Protein AF-A0A0D2KAA4-F1 (afdb_monomer_lite)

Organism: NCBI:txid145388

Foldseek 3Di:
DDPVLLVLLLVLLPWDWDDDDVVQCWTWTDDPHKIWIASPVFRKIKIFDQDPPPGTDIDIATPHDSLNSSVCSLPVPDDLVHDDDDDDDDDDDDDDDDCDVAKDKDWDDPDPVLVCVVNVPDDSQWQEWEAAQWIKIAGVQQDIDIDDAAVVVCVVNPPDDSPDFHWRYKYGEHDNWIKTAGPVLDIDTDAPDCVVVVVCVVPPPFHWPAKEAAEPRWIWTATSNGDIDIDDAQPVVVVVPPPDDSPDFGWPYKYAAHVRWIKTAGSSLDIDTPPADPVVVVVVVVCVVVVWRFDDWHYYPPRIIMTIID

pLDDT: mean 84.83, std 17.05, range [23.67, 98.56]

Structure (mmCIF, N/CA/C/O backbone):
data_AF-A0A0D2KAA4-F1
#
_entry.id   AF-A0A0D2KAA4-F1
#
loop_
_atom_site.group_PDB
_atom_site.id
_atom_site.type_symbol
_atom_site.label_atom_id
_atom_site.label_alt_id
_atom_site.label_comp_id
_atom_site.label_asym_id
_atom_site.label_entity_id
_atom_site.label_seq_id
_atom_site.pdbx_PDB_ins_code
_atom_site.Cartn_x
_atom_site.Cartn_y
_atom_site.Cartn_z
_atom_site.occupancy
_atom_site.B_iso_or_equiv
_atom_site.auth_seq_id
_atom_site.auth_comp_id
_atom_site.auth_asym_id
_atom_site.auth_atom_id
_atom_site.pdbx_PDB_model_num
ATOM 1 N N . MET A 1 1 ? -4.641 -4.562 17.960 1.00 79.00 1 MET A N 1
ATOM 2 C CA . MET A 1 1 ? -4.542 -3.182 17.440 1.00 79.00 1 MET A CA 1
ATOM 3 C C . MET A 1 1 ? -3.743 -2.378 18.448 1.00 79.00 1 MET A C 1
ATOM 5 O O . MET A 1 1 ? -3.913 -2.605 19.643 1.00 79.00 1 MET A O 1
ATOM 9 N N . ASP A 1 2 ? -2.867 -1.488 18.007 1.00 83.94 2 ASP A N 1
ATOM 10 C CA . ASP A 1 2 ? -2.170 -0.558 18.897 1.00 83.94 2 ASP A CA 1
ATOM 11 C C . ASP A 1 2 ? -2.984 0.735 19.090 1.00 83.94 2 ASP A C 1
ATOM 13 O O . ASP A 1 2 ? -3.961 0.997 18.382 1.00 83.94 2 ASP A O 1
ATOM 17 N N . GLU A 1 3 ? -2.620 1.530 20.097 1.00 87.44 3 GLU A N 1
ATOM 18 C CA . GLU A 1 3 ? -3.372 2.738 20.433 1.00 87.44 3 GLU A CA 1
ATOM 19 C C . GLU A 1 3 ? -3.282 3.825 19.360 1.00 87.44 3 GLU A C 1
ATOM 21 O O . GLU A 1 3 ? -4.252 4.552 19.137 1.00 87.44 3 GLU A O 1
ATOM 26 N N . TYR A 1 4 ? -2.125 3.942 18.709 1.00 81.75 4 TYR A N 1
ATOM 27 C CA . TYR A 1 4 ? -1.871 4.962 17.702 1.00 81.75 4 TYR A CA 1
ATOM 28 C C . TYR A 1 4 ? -2.772 4.733 16.487 1.00 81.75 4 TYR A C 1
ATOM 30 O O . TYR A 1 4 ? -3.550 5.618 16.125 1.00 81.75 4 TYR A O 1
ATOM 38 N N . SER A 1 5 ? -2.800 3.506 15.965 1.00 77.81 5 SER A N 1
ATOM 39 C CA . SER A 1 5 ? -3.657 3.119 14.842 1.00 77.81 5 SER A CA 1
ATOM 40 C C . SER A 1 5 ? -5.151 3.334 15.119 1.00 77.81 5 SER A C 1
ATOM 42 O O . SER A 1 5 ? -5.908 3.721 14.227 1.00 77.81 5 SER A O 1
ATOM 44 N N . VAL A 1 6 ? -5.605 3.117 16.359 1.00 90.31 6 VAL A N 1
ATOM 45 C CA . VAL A 1 6 ? -7.011 3.339 16.739 1.00 90.31 6 VAL A CA 1
ATOM 46 C C . VAL A 1 6 ? -7.351 4.830 16.810 1.00 90.31 6 VAL A C 1
ATOM 48 O O . VAL A 1 6 ? -8.413 5.219 16.321 1.00 90.31 6 VAL A O 1
ATOM 51 N N . ARG A 1 7 ? -6.478 5.667 17.389 1.00 91.19 7 ARG A N 1
ATOM 52 C CA . ARG A 1 7 ? -6.675 7.130 17.418 1.00 91.19 7 ARG A CA 1
ATOM 53 C C . ARG A 1 7 ? -6.710 7.707 16.009 1.00 91.19 7 ARG A C 1
ATOM 55 O O . ARG A 1 7 ? -7.607 8.488 15.701 1.00 91.19 7 ARG A O 1
ATOM 62 N N . ARG A 1 8 ? -5.789 7.249 15.159 1.00 82.00 8 ARG A N 1
ATOM 63 C CA . ARG A 1 8 ? -5.697 7.609 13.741 1.00 82.00 8 ARG A CA 1
ATOM 64 C C . ARG A 1 8 ? -7.013 7.330 13.009 1.00 82.00 8 ARG A C 1
ATOM 66 O O . ARG A 1 8 ? -7.612 8.228 12.425 1.00 82.00 8 ARG A O 1
ATOM 73 N N . LEU A 1 9 ? -7.550 6.116 13.153 1.00 84.44 9 LEU A N 1
ATOM 74 C CA . LEU A 1 9 ? -8.840 5.740 12.562 1.00 84.44 9 LEU A CA 1
ATOM 75 C C . LEU A 1 9 ? -10.042 6.505 13.125 1.00 84.44 9 LEU A C 1
ATOM 77 O O . LEU A 1 9 ? -10.984 6.800 12.390 1.00 84.44 9 LEU A O 1
ATOM 81 N N . ALA A 1 10 ? -10.053 6.796 14.424 1.00 90.75 10 ALA A N 1
ATOM 82 C CA . ALA A 1 10 ? -11.133 7.563 15.034 1.00 90.75 10 ALA A CA 1
ATOM 83 C C . ALA A 1 10 ? -11.164 8.998 14.476 1.00 90.75 10 ALA A C 1
ATOM 85 O O . ALA A 1 10 ? -12.225 9.482 14.067 1.00 90.75 10 ALA A O 1
ATOM 86 N N . ALA A 1 11 ? -9.995 9.644 14.406 1.00 85.69 11 ALA A N 1
ATOM 87 C CA . ALA A 1 11 ? -9.833 10.989 13.868 1.00 85.69 11 ALA A CA 1
ATOM 88 C C . ALA A 1 11 ? -10.296 11.077 12.405 1.00 85.69 11 ALA A C 1
ATOM 90 O O . ALA A 1 11 ? -11.062 11.987 12.080 1.00 85.69 11 ALA A O 1
ATOM 91 N N . ARG A 1 12 ? -9.957 10.075 11.575 1.00 80.38 12 ARG A N 1
ATOM 92 C CA . ARG A 1 12 ? -10.391 9.966 10.168 1.00 80.38 12 ARG A CA 1
ATOM 93 C C . ARG A 1 12 ? -11.885 10.151 9.967 1.00 80.38 12 ARG A C 1
ATOM 95 O O . ARG A 1 12 ? -12.335 10.791 9.024 1.00 80.38 12 ARG A O 1
ATOM 102 N N . TRP A 1 13 ? -12.682 9.594 10.868 1.00 86.50 13 TRP A N 1
ATOM 103 C CA . TRP A 1 13 ? -14.136 9.646 10.770 1.00 86.50 13 TRP A CA 1
ATOM 104 C C . TRP A 1 13 ? -14.751 10.744 11.646 1.00 86.50 13 TRP A C 1
ATOM 106 O O . TRP A 1 13 ? -15.957 10.723 11.898 1.00 86.50 13 TRP A O 1
ATOM 116 N N . GLY A 1 14 ? -13.958 11.709 12.116 1.00 88.56 14 GLY A N 1
ATOM 117 C CA . GLY A 1 14 ? -14.435 12.843 12.906 1.00 88.56 14 GLY A CA 1
ATOM 118 C C . GLY A 1 14 ? -14.896 12.464 14.315 1.00 88.56 14 GLY A C 1
ATOM 119 O O . GLY A 1 14 ? -15.821 13.082 14.846 1.00 88.56 14 GLY A O 1
ATOM 120 N N . TRP A 1 15 ? -14.306 11.426 14.912 1.00 94.75 15 TRP A N 1
ATOM 121 C CA . TRP A 1 15 ? -14.562 11.060 16.302 1.00 94.75 15 TRP A CA 1
ATOM 122 C C . TRP A 1 15 ? -13.590 11.756 17.249 1.00 94.75 15 TRP A C 1
ATOM 124 O O . TRP A 1 15 ? -12.385 11.783 17.019 1.00 94.75 15 TRP A O 1
ATOM 134 N N . THR A 1 16 ? -14.106 12.269 18.363 1.00 95.81 16 THR A N 1
ATOM 135 C CA . THR A 1 16 ? -13.295 12.902 19.409 1.00 95.81 16 THR A CA 1
ATOM 136 C C . THR A 1 16 ? -13.043 11.921 20.545 1.00 95.81 16 THR A C 1
ATOM 138 O O . THR A 1 16 ? -13.995 11.361 21.094 1.00 95.81 16 THR A O 1
ATOM 141 N N . GLU A 1 17 ? -11.779 11.720 20.923 1.00 97.25 17 GLU A N 1
ATOM 142 C CA . GLU A 1 17 ? -11.421 10.928 22.103 1.00 97.25 17 GLU A CA 1
ATOM 143 C C . GLU A 1 17 ? -11.922 11.620 23.380 1.00 97.25 17 GLU A C 1
ATOM 145 O O . GLU A 1 17 ? -11.708 12.809 23.597 1.00 97.25 17 GLU A O 1
ATOM 150 N N . VAL A 1 18 ? -12.612 10.868 24.233 1.00 96.81 18 VAL A N 1
ATOM 151 C CA . VAL A 1 18 ? -13.171 11.339 25.514 1.00 96.81 18 VAL A CA 1
ATOM 152 C C . VAL A 1 18 ? -12.802 10.437 26.685 1.00 96.81 18 VAL A C 1
ATOM 154 O O . VAL A 1 18 ? -13.191 10.700 27.822 1.00 96.81 18 VAL A O 1
ATOM 157 N N . GLN A 1 19 ? -12.120 9.325 26.421 1.00 95.94 19 GLN A N 1
ATOM 158 C CA . GLN A 1 19 ? -11.659 8.401 27.444 1.00 95.94 19 GLN A CA 1
ATOM 159 C C . GLN A 1 19 ? -10.424 7.662 26.945 1.00 95.94 19 GLN A C 1
ATOM 161 O O . GLN A 1 19 ? -10.448 7.095 25.858 1.00 95.94 19 GLN A O 1
ATOM 166 N N . HIS A 1 20 ? -9.421 7.555 27.807 1.00 96.94 20 HIS A N 1
ATOM 167 C CA . HIS A 1 20 ? -8.336 6.602 27.664 1.00 96.94 20 HIS A CA 1
ATOM 168 C C . HIS A 1 20 ? -8.011 6.028 29.039 1.00 96.94 20 HIS A C 1
ATOM 170 O O . HIS A 1 20 ? -7.762 6.767 29.990 1.00 96.94 20 HIS A O 1
ATOM 176 N N . ASN A 1 21 ? -8.077 4.707 29.165 1.00 93.94 21 ASN A N 1
ATOM 177 C CA . ASN A 1 21 ? -7.690 4.008 30.379 1.00 93.94 21 ASN A CA 1
ATOM 178 C C . ASN A 1 21 ? -6.735 2.872 30.002 1.00 93.94 21 ASN A C 1
ATOM 180 O O . ASN A 1 21 ? -7.148 1.870 29.416 1.00 93.94 21 ASN A O 1
ATOM 184 N N . VAL A 1 22 ? -5.465 3.061 30.362 1.00 91.00 22 VAL A N 1
ATOM 185 C CA . VAL A 1 22 ? -4.350 2.161 30.040 1.00 91.00 22 VAL A CA 1
ATOM 186 C C . VAL A 1 22 ? -4.497 0.808 30.742 1.00 91.00 22 VAL A C 1
ATOM 188 O O . VAL A 1 22 ? -4.216 -0.233 30.156 1.00 91.00 22 VAL A O 1
ATOM 191 N N . GLU A 1 23 ? -4.990 0.798 31.983 1.00 89.12 23 GLU A N 1
ATOM 192 C CA . GLU A 1 23 ? -5.131 -0.418 32.795 1.00 89.12 23 GLU A CA 1
ATOM 193 C C . GLU A 1 23 ? -6.166 -1.383 32.198 1.00 89.12 23 GLU A C 1
ATOM 195 O O . GLU A 1 23 ? -5.903 -2.569 32.008 1.00 89.12 23 GLU A O 1
ATOM 200 N N . SER A 1 24 ? -7.327 -0.851 31.818 1.00 87.62 24 SER A N 1
ATOM 201 C CA . SER A 1 24 ? -8.397 -1.600 31.143 1.00 87.62 24 SER A CA 1
ATOM 202 C C . SER A 1 24 ? -8.235 -1.665 29.622 1.00 87.62 24 SER A C 1
ATOM 204 O O . SER A 1 24 ? -9.045 -2.305 28.946 1.00 87.62 24 SER A O 1
ATOM 206 N N . ARG A 1 25 ? -7.179 -1.034 29.089 1.00 93.75 25 ARG A N 1
ATOM 207 C CA . ARG A 1 25 ? -6.805 -1.014 27.670 1.00 93.75 25 ARG A CA 1
ATOM 208 C C . ARG A 1 25 ? -7.973 -0.617 26.771 1.00 93.75 25 ARG A C 1
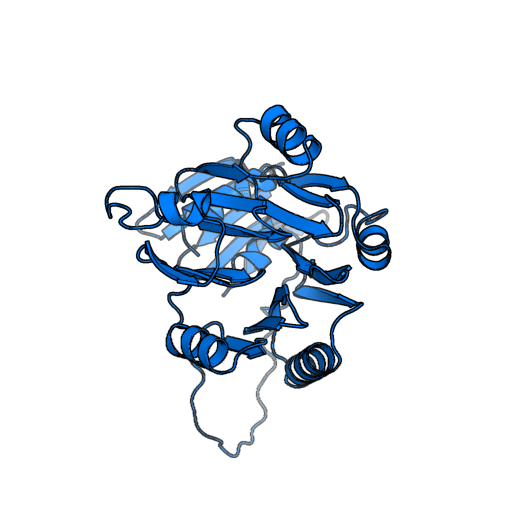ATOM 210 O O . ARG A 1 25 ? -8.268 -1.291 25.780 1.00 93.75 25 ARG A O 1
ATOM 217 N N . VAL A 1 26 ? -8.665 0.456 27.160 1.00 95.75 26 VAL A N 1
ATOM 218 C CA . VAL A 1 26 ? -9.851 0.970 26.470 1.00 95.75 26 VAL A CA 1
ATOM 219 C C . VAL A 1 26 ? -9.685 2.440 26.103 1.00 95.75 26 VAL A C 1
ATOM 221 O O . VAL A 1 26 ? -9.258 3.262 26.916 1.00 95.75 26 VAL A O 1
ATOM 224 N N . MET A 1 27 ? -10.086 2.771 24.880 1.00 97.88 27 MET A N 1
ATOM 225 C CA . MET A 1 27 ? -10.268 4.144 24.417 1.00 97.88 27 MET A CA 1
ATOM 226 C C . MET A 1 27 ? -11.728 4.386 24.060 1.00 97.88 27 MET A C 1
ATOM 228 O O . MET A 1 27 ? -12.380 3.515 23.492 1.00 97.88 27 MET A O 1
ATOM 232 N N . GLY A 1 28 ? -12.261 5.546 24.419 1.00 96.50 28 GLY A N 1
ATOM 233 C CA . GLY A 1 28 ? -13.643 5.930 24.167 1.00 96.50 28 GLY A CA 1
ATOM 234 C C . GLY A 1 28 ? -13.710 7.190 23.324 1.00 96.50 28 GLY A C 1
ATOM 235 O O . GLY A 1 28 ? -13.033 8.170 23.622 1.00 96.50 28 GLY A O 1
ATOM 236 N N . PHE A 1 29 ? -14.575 7.178 22.320 1.00 97.56 29 PHE A N 1
ATOM 237 C CA . PHE A 1 29 ? -14.720 8.239 21.336 1.00 97.56 29 PHE A CA 1
ATOM 238 C C . PHE A 1 29 ? -16.185 8.643 21.169 1.00 97.56 29 PHE A C 1
ATOM 240 O O . PHE A 1 29 ? -17.076 7.808 21.344 1.00 97.56 29 PHE A O 1
ATOM 247 N N . VAL A 1 30 ? -16.451 9.902 20.813 1.00 95.75 30 VAL A N 1
ATOM 248 C CA . VAL A 1 30 ? -17.808 10.415 20.543 1.00 95.75 30 VAL A CA 1
ATOM 249 C C . VAL A 1 30 ? -17.898 11.175 19.225 1.00 95.75 30 VAL A C 1
ATOM 251 O O . VAL A 1 30 ? -16.960 11.863 18.832 1.00 95.75 30 VAL A O 1
ATOM 254 N N . ARG A 1 31 ? -19.058 11.071 18.569 1.00 93.62 31 ARG A N 1
ATOM 255 C CA . ARG A 1 31 ? -19.415 11.821 17.356 1.00 93.62 31 ARG A CA 1
ATOM 256 C C . ARG A 1 31 ? -20.932 11.931 17.266 1.00 93.62 31 ARG A C 1
ATOM 258 O O . ARG A 1 31 ? -21.623 10.922 17.347 1.00 93.62 31 ARG A O 1
ATOM 265 N N . GLY A 1 32 ? -21.474 13.143 17.140 1.00 84.00 32 GLY A N 1
ATOM 266 C CA . GLY A 1 32 ? -22.913 13.342 16.894 1.00 84.00 32 GLY A CA 1
ATOM 267 C C . GLY A 1 32 ? -23.865 12.690 17.916 1.00 84.00 32 GLY A C 1
ATOM 268 O O . GLY A 1 32 ? -24.973 12.304 17.557 1.00 84.00 32 GLY A O 1
ATOM 269 N N . GLY A 1 33 ? -23.444 12.532 19.179 1.00 84.44 33 GLY A N 1
ATOM 270 C CA . GLY A 1 33 ? -24.232 11.874 20.235 1.00 84.44 33 GLY A CA 1
ATOM 271 C C . GLY A 1 33 ? -24.106 10.344 20.290 1.00 84.44 33 GLY A C 1
ATOM 272 O O . GLY A 1 33 ? -24.723 9.713 21.150 1.00 84.44 33 GLY A O 1
ATOM 273 N N . GLU A 1 34 ? -23.300 9.752 19.413 1.00 92.56 34 GLU A N 1
ATOM 274 C CA . GLU A 1 34 ? -22.921 8.340 19.423 1.00 92.56 34 GLU A CA 1
ATOM 275 C C . GLU A 1 34 ? -21.593 8.161 20.179 1.00 92.56 34 GLU A C 1
ATOM 277 O O . GLU A 1 34 ? -20.789 9.095 20.270 1.00 92.56 34 GLU A O 1
ATOM 282 N N . ARG A 1 35 ? -21.356 6.969 20.744 1.00 94.56 35 ARG A N 1
ATOM 283 C CA . ARG A 1 35 ? -20.102 6.621 21.436 1.00 94.56 35 ARG A CA 1
ATOM 284 C C . ARG A 1 35 ? -19.530 5.311 20.908 1.00 94.56 35 ARG A C 1
ATOM 286 O O . ARG A 1 35 ? -20.280 4.352 20.755 1.00 94.56 35 ARG A O 1
ATOM 293 N N . VAL A 1 36 ? -18.216 5.240 20.726 1.00 96.38 36 VAL A N 1
ATOM 294 C CA . VAL A 1 36 ? -17.474 4.012 20.404 1.00 96.38 36 VAL A CA 1
ATOM 295 C C . VAL A 1 36 ? -16.424 3.787 21.490 1.00 96.38 36 VAL A C 1
ATOM 297 O O . VAL A 1 36 ? -15.624 4.672 21.757 1.00 96.38 36 VAL A O 1
ATOM 300 N N . ASN A 1 37 ? -16.413 2.618 22.123 1.00 96.31 37 ASN A N 1
ATOM 301 C CA . ASN A 1 37 ? -15.365 2.175 23.039 1.00 96.31 37 ASN A CA 1
ATOM 302 C C . ASN A 1 37 ? -14.559 1.063 22.363 1.00 96.31 37 ASN A C 1
ATOM 304 O O . ASN A 1 37 ? -15.143 0.057 21.967 1.00 96.31 37 ASN A O 1
ATOM 308 N N . VAL A 1 38 ? -13.244 1.216 22.268 1.00 95.81 38 VAL A N 1
ATOM 309 C CA . VAL A 1 38 ? -12.321 0.273 21.633 1.00 95.81 38 VAL A CA 1
ATOM 310 C C . VAL A 1 38 ? -11.398 -0.320 22.688 1.00 95.81 38 VAL A C 1
ATOM 312 O O . VAL A 1 38 ? -10.579 0.385 23.273 1.00 95.81 38 VAL A O 1
ATOM 315 N N . TYR A 1 39 ? -11.510 -1.626 22.907 1.00 93.94 39 TYR A N 1
ATOM 316 C CA . TYR A 1 39 ? -10.597 -2.414 23.728 1.00 93.94 39 TYR A CA 1
ATOM 317 C C . TYR A 1 39 ? -9.468 -2.931 22.832 1.00 93.94 39 TYR A C 1
ATOM 319 O O . TYR A 1 39 ? -9.547 -4.027 22.270 1.00 93.94 39 TYR A O 1
ATOM 327 N N . TYR A 1 40 ? -8.437 -2.111 22.638 1.00 86.19 40 TYR A N 1
ATOM 328 C CA . TYR A 1 40 ? -7.487 -2.233 21.522 1.00 86.19 40 TYR A CA 1
ATOM 329 C C . TYR A 1 40 ? -6.632 -3.512 21.550 1.00 86.19 40 TYR A C 1
ATOM 331 O O . TYR A 1 40 ? -6.243 -4.022 20.497 1.00 86.19 40 TYR A O 1
ATOM 339 N N . THR A 1 41 ? -6.444 -4.113 22.727 1.00 79.38 41 THR A N 1
ATOM 340 C CA . THR A 1 41 ? -5.723 -5.393 22.860 1.00 79.38 41 THR A CA 1
ATOM 341 C C . THR A 1 41 ? -6.568 -6.637 22.602 1.00 79.38 41 THR A C 1
ATOM 343 O O . THR A 1 41 ? -6.018 -7.647 22.186 1.00 79.38 41 THR A O 1
ATOM 346 N N . THR A 1 42 ? -7.888 -6.584 22.807 1.00 80.88 42 THR A N 1
ATOM 347 C CA . THR A 1 42 ? -8.786 -7.735 22.565 1.00 80.88 42 THR A CA 1
ATOM 348 C C . THR A 1 42 ? -9.592 -7.596 21.276 1.00 80.88 42 THR A C 1
ATOM 350 O O . THR A 1 42 ? -10.347 -8.494 20.910 1.00 80.88 42 THR A O 1
ATOM 353 N N . GLY A 1 43 ? -9.506 -6.438 20.618 1.00 77.12 43 GLY A N 1
ATOM 354 C CA . GLY A 1 43 ? -10.344 -6.105 19.472 1.00 77.12 43 GLY A CA 1
ATOM 355 C C . GLY A 1 43 ? -11.833 -6.024 19.806 1.00 77.12 43 GLY A C 1
ATOM 356 O O . GLY A 1 43 ? -12.671 -6.107 18.915 1.00 77.12 43 GLY A O 1
ATOM 357 N N . THR A 1 44 ? -12.210 -5.884 21.078 1.00 88.12 44 THR A N 1
ATOM 358 C CA . THR A 1 44 ? -13.619 -5.672 21.425 1.00 88.12 44 THR A CA 1
ATOM 359 C C . THR A 1 44 ? -13.994 -4.218 21.156 1.00 88.12 44 THR A C 1
ATOM 361 O O . THR A 1 44 ? -13.271 -3.307 21.545 1.00 88.12 44 THR A O 1
ATOM 364 N N . VAL A 1 45 ? -15.134 -3.983 20.509 1.00 92.25 45 VAL A N 1
ATOM 365 C CA . VAL A 1 45 ? -15.647 -2.645 20.202 1.00 92.25 45 VAL A CA 1
ATOM 366 C C . VAL A 1 45 ? -17.097 -2.537 20.652 1.00 92.25 45 VAL A C 1
ATOM 368 O O . VAL A 1 45 ? -17.960 -3.291 20.201 1.00 92.25 45 VAL A O 1
ATOM 371 N N . GLY A 1 46 ? -17.373 -1.603 21.556 1.00 91.38 46 GLY A N 1
ATOM 372 C CA . GLY A 1 46 ? -18.716 -1.283 22.028 1.00 91.38 46 GLY A CA 1
ATOM 373 C C . GLY A 1 46 ? -19.218 0.012 21.404 1.00 91.38 46 GLY A C 1
ATOM 374 O O . GLY A 1 46 ? -18.605 1.051 21.603 1.00 91.38 46 GLY A O 1
ATOM 375 N N . THR A 1 47 ? -20.345 -0.012 20.700 1.00 91.75 47 THR A N 1
ATOM 376 C CA . THR A 1 47 ? -20.985 1.195 20.158 1.00 91.75 47 THR A CA 1
ATOM 377 C C . THR A 1 47 ? -22.272 1.502 20.904 1.00 91.75 47 THR A C 1
ATOM 379 O O . THR A 1 47 ? -23.136 0.632 21.002 1.00 91.75 47 THR A O 1
ATOM 382 N N . CYS A 1 48 ? -22.433 2.732 21.377 1.00 87.50 48 CYS A N 1
ATOM 383 C CA . CYS A 1 48 ? -23.685 3.254 21.909 1.00 87.50 48 CYS A CA 1
ATOM 384 C C . CYS A 1 48 ? -24.293 4.207 20.878 1.00 87.50 48 CYS A C 1
ATOM 386 O O . CYS A 1 48 ? -23.746 5.280 20.623 1.00 87.50 48 CYS A O 1
ATOM 388 N N . VAL A 1 49 ? -25.426 3.817 20.304 1.00 84.19 49 VAL A N 1
ATOM 389 C CA . VAL A 1 49 ? -26.125 4.552 19.243 1.00 84.19 49 VAL A CA 1
ATOM 390 C C . VAL A 1 49 ? -27.580 4.793 19.627 1.00 84.19 49 VAL A C 1
ATOM 392 O O . VAL A 1 49 ? -28.225 3.938 20.238 1.00 84.19 49 VAL A O 1
ATOM 395 N N . ASN A 1 50 ? -28.113 5.959 19.257 1.00 74.75 50 ASN A N 1
ATOM 396 C CA . ASN A 1 50 ? -29.537 6.267 19.394 1.00 74.75 50 ASN A CA 1
ATOM 397 C C . ASN A 1 50 ? -30.321 5.645 18.228 1.00 74.75 50 ASN A C 1
ATOM 399 O O . ASN A 1 50 ? -30.309 6.149 17.100 1.00 74.75 50 ASN A O 1
ATOM 403 N N . HIS A 1 51 ? -31.015 4.541 18.496 1.00 56.66 51 HIS A N 1
ATOM 404 C CA . HIS A 1 51 ? -31.863 3.861 17.527 1.00 56.66 51 HIS A CA 1
ATOM 405 C C . HIS A 1 51 ? -33.236 4.560 17.406 1.00 56.66 51 HIS A C 1
ATOM 407 O O . HIS A 1 51 ? -33.895 4.759 18.431 1.00 56.66 51 HIS A O 1
ATOM 413 N N . PRO A 1 52 ? -33.743 4.852 16.187 1.00 55.59 52 PRO A N 1
ATOM 414 C CA . PRO A 1 52 ? -34.983 5.615 15.981 1.00 55.59 52 PRO A CA 1
ATOM 415 C C . PRO A 1 52 ? -36.232 5.028 16.650 1.00 55.59 52 PRO A C 1
ATOM 417 O O . PRO A 1 52 ? -37.162 5.763 16.957 1.00 55.59 52 PRO A O 1
ATOM 420 N N . ARG A 1 53 ? -36.268 3.704 16.867 1.00 52.66 53 ARG A N 1
ATOM 421 C CA . ARG A 1 53 ? -37.403 3.013 17.513 1.00 52.66 53 ARG A CA 1
ATOM 422 C C . ARG A 1 53 ? -37.122 2.519 18.931 1.00 52.66 53 ARG A C 1
ATOM 424 O O . ARG A 1 53 ? -38.063 2.278 19.669 1.00 52.66 53 ARG A O 1
ATOM 431 N N . ALA A 1 54 ? -35.854 2.304 19.284 1.00 52.09 54 ALA A N 1
ATOM 432 C CA . ALA A 1 54 ? -35.472 1.584 20.508 1.00 52.09 54 ALA A CA 1
ATOM 433 C C . ALA A 1 54 ? -34.737 2.470 21.528 1.00 52.09 54 ALA A C 1
ATOM 435 O O . ALA A 1 54 ? -34.394 2.004 22.609 1.00 52.09 54 ALA A O 1
ATOM 436 N N . GLY A 1 55 ? -34.501 3.747 21.205 1.00 67.38 55 GLY A N 1
ATOM 437 C CA . GLY A 1 55 ? -33.742 4.652 22.063 1.00 67.38 55 GLY A CA 1
ATOM 438 C C . GLY A 1 55 ? -32.252 4.304 22.088 1.00 67.38 55 GLY A C 1
ATOM 439 O O . GLY A 1 55 ? -31.709 3.797 21.106 1.00 67.38 55 GLY A O 1
ATOM 440 N N . LYS A 1 56 ? -31.567 4.600 23.196 1.00 71.88 56 LYS A N 1
ATOM 441 C CA . LYS A 1 56 ? -30.135 4.310 23.362 1.00 71.88 56 LYS A CA 1
ATOM 442 C C . LYS A 1 56 ? -29.906 2.801 23.390 1.00 71.88 56 LYS A C 1
ATOM 444 O O . LYS A 1 56 ? -30.283 2.133 24.346 1.00 71.88 56 LYS A O 1
ATOM 449 N N . THR A 1 57 ? -29.246 2.281 22.366 1.00 74.25 57 THR A N 1
ATOM 450 C CA . THR A 1 57 ? -28.865 0.869 22.269 1.00 74.25 57 THR A CA 1
ATOM 451 C C . THR A 1 57 ? -27.352 0.735 22.293 1.00 74.25 57 THR A C 1
ATOM 453 O O . THR A 1 57 ? -26.648 1.563 21.711 1.00 74.25 57 THR A O 1
ATOM 456 N N . GLN A 1 58 ? -26.858 -0.309 22.954 1.00 82.06 58 GLN A N 1
ATOM 457 C CA . GLN A 1 58 ? -25.441 -0.646 22.988 1.00 82.06 58 GLN A CA 1
ATOM 458 C C . GLN A 1 58 ? -25.208 -1.971 22.266 1.00 82.06 58 GLN A C 1
ATOM 460 O O . GLN A 1 58 ? -25.914 -2.946 22.513 1.00 82.06 58 GLN A O 1
ATOM 465 N N . LEU A 1 59 ? -24.212 -2.003 21.385 1.00 81.94 59 LEU A N 1
ATOM 466 C CA . LEU A 1 59 ? -23.807 -3.193 20.647 1.00 81.94 59 LEU A CA 1
ATOM 467 C C . LEU A 1 59 ? -22.323 -3.450 20.881 1.00 81.94 59 LEU A C 1
ATOM 469 O O . LEU A 1 59 ? -21.495 -2.577 20.635 1.00 81.94 59 LEU A O 1
ATOM 473 N N . PHE A 1 60 ? -21.992 -4.654 21.338 1.00 83.44 60 PHE A N 1
ATOM 474 C CA . PHE A 1 60 ? -20.615 -5.111 21.484 1.00 83.44 60 PHE A CA 1
ATOM 475 C C . PHE A 1 60 ? -20.262 -6.073 20.357 1.00 83.44 60 PHE A C 1
ATOM 477 O O . PHE A 1 60 ? -20.985 -7.034 20.102 1.00 83.44 60 PHE A O 1
ATOM 484 N N . ARG A 1 61 ? -19.124 -5.822 19.718 1.00 83.38 61 ARG A N 1
ATOM 485 C CA . ARG A 1 61 ? -18.511 -6.666 18.691 1.00 83.38 61 ARG A CA 1
ATOM 486 C C . ARG A 1 61 ? -17.166 -7.132 19.229 1.00 83.38 61 ARG A C 1
ATOM 488 O O . ARG A 1 61 ? -16.457 -6.340 19.841 1.00 83.38 61 ARG A O 1
ATOM 495 N N . ARG A 1 62 ? -16.823 -8.404 19.057 1.00 79.56 62 ARG A N 1
ATOM 496 C CA . ARG A 1 62 ? -15.552 -8.976 19.539 1.00 79.56 62 ARG A CA 1
ATOM 497 C C . ARG A 1 62 ? -14.619 -9.246 18.365 1.00 79.56 62 ARG A C 1
ATOM 499 O O . ARG A 1 62 ? -15.102 -9.361 17.242 1.00 79.56 62 ARG A O 1
ATOM 506 N N . ASN A 1 63 ? -13.319 -9.364 18.631 1.00 72.56 63 ASN A N 1
ATOM 507 C CA . ASN A 1 63 ? -12.299 -9.740 17.644 1.00 72.56 63 ASN A CA 1
ATOM 508 C C . ASN A 1 63 ? -12.300 -8.852 16.385 1.00 72.56 63 ASN A C 1
ATOM 510 O O . ASN A 1 63 ? -12.148 -9.336 15.269 1.00 72.56 63 ASN A O 1
ATOM 514 N N . GLN A 1 64 ? -12.544 -7.553 16.551 1.00 81.12 64 GLN A N 1
ATOM 515 C CA . GLN A 1 64 ? -12.458 -6.587 15.465 1.00 81.12 64 GLN A CA 1
ATOM 516 C C . GLN A 1 64 ? -10.988 -6.342 15.113 1.00 81.12 64 GLN A C 1
ATOM 518 O O . GLN A 1 64 ? -10.157 -6.095 15.989 1.00 81.12 64 GLN A O 1
ATOM 523 N N . THR A 1 65 ? -10.689 -6.408 13.821 1.00 77.88 65 THR A N 1
ATOM 524 C CA . THR A 1 65 ? -9.432 -5.958 13.223 1.00 77.88 65 THR A CA 1
ATOM 525 C C . THR A 1 65 ? -9.460 -4.449 13.000 1.00 77.88 65 THR A C 1
ATOM 527 O O . THR A 1 65 ? -10.521 -3.819 13.068 1.00 77.88 65 THR A O 1
ATOM 530 N N . LEU A 1 66 ? -8.304 -3.873 12.669 1.00 73.12 66 LEU A N 1
ATOM 531 C CA . LEU A 1 66 ? -8.185 -2.453 12.339 1.00 73.12 66 LEU A CA 1
ATOM 532 C C . LEU A 1 66 ? -9.113 -2.059 11.170 1.00 73.12 66 LEU A C 1
ATOM 534 O O . LEU A 1 66 ? -9.818 -1.056 11.250 1.00 73.12 66 LEU A O 1
ATOM 538 N N . ALA A 1 67 ? -9.223 -2.927 10.160 1.00 68.19 67 ALA A N 1
ATOM 539 C CA . ALA A 1 67 ? -10.151 -2.792 9.037 1.00 68.19 67 ALA A CA 1
ATOM 540 C C . ALA A 1 67 ? -11.619 -2.712 9.490 1.00 68.19 67 ALA A C 1
ATOM 542 O O . ALA A 1 67 ? -12.342 -1.760 9.189 1.00 68.19 67 ALA A O 1
ATOM 543 N N . THR A 1 68 ? -12.062 -3.689 10.292 1.00 76.44 68 THR A N 1
ATOM 544 C CA . THR A 1 68 ? -13.448 -3.721 10.790 1.00 76.44 68 THR A CA 1
ATOM 545 C C . THR A 1 68 ? -13.750 -2.575 11.754 1.00 76.44 68 THR A C 1
ATOM 547 O O . THR A 1 68 ? -14.875 -2.079 11.782 1.00 76.44 68 THR A O 1
ATOM 550 N N . LEU A 1 69 ? -12.751 -2.101 12.504 1.00 87.31 69 LEU A N 1
ATOM 551 C CA . LEU A 1 69 ? -12.873 -0.907 13.330 1.00 87.31 69 LEU A CA 1
ATOM 552 C C . LEU A 1 69 ? -13.078 0.350 12.473 1.00 87.31 69 LEU A C 1
ATOM 554 O O . LEU A 1 69 ? -13.910 1.184 12.826 1.00 87.31 69 LEU A O 1
ATOM 558 N N . GLY A 1 70 ? -12.399 0.454 11.327 1.00 78.75 70 GLY A N 1
ATOM 559 C CA . GLY A 1 70 ? -12.633 1.518 10.350 1.00 78.75 70 GLY A CA 1
ATOM 560 C C . GLY A 1 70 ? -14.084 1.571 9.868 1.00 78.75 70 GLY A C 1
ATOM 561 O O . GLY A 1 70 ? -14.688 2.641 9.894 1.00 78.75 70 GLY A O 1
ATOM 562 N N . ASN A 1 71 ? -14.695 0.420 9.555 1.00 77.44 71 ASN A N 1
ATOM 563 C CA . ASN A 1 71 ? -16.130 0.359 9.231 1.00 77.44 71 ASN A CA 1
ATOM 564 C C . ASN A 1 71 ? -17.014 0.865 10.371 1.00 77.44 71 ASN A C 1
ATOM 566 O O . ASN A 1 71 ? -17.999 1.558 10.131 1.00 77.44 71 ASN A O 1
ATOM 570 N N . ILE A 1 72 ? -16.687 0.499 11.613 1.00 87.75 72 ILE A N 1
ATOM 571 C CA . ILE A 1 72 ? -17.466 0.903 12.787 1.00 87.75 72 ILE A CA 1
ATOM 572 C C . ILE A 1 72 ? -17.365 2.415 13.012 1.00 87.75 72 ILE A C 1
ATOM 574 O O . ILE A 1 72 ? -18.355 3.042 13.381 1.00 87.75 72 ILE A O 1
ATOM 578 N N . PHE A 1 73 ? -16.197 3.016 12.789 1.00 90.75 73 PHE A N 1
ATOM 579 C CA . PHE A 1 73 ? -16.052 4.466 12.867 1.00 90.75 73 PHE A CA 1
ATOM 580 C C . PHE A 1 73 ? -16.738 5.186 11.697 1.00 90.75 73 PHE A C 1
ATOM 582 O O . PHE A 1 73 ? -17.311 6.261 11.900 1.00 90.75 73 PHE A O 1
ATOM 589 N N . GLN A 1 74 ? -16.762 4.592 10.502 1.00 85.44 74 GLN A N 1
ATOM 590 C CA . GLN A 1 74 ? -17.541 5.099 9.372 1.00 85.44 74 GLN A CA 1
ATOM 591 C C . GLN A 1 74 ? -19.044 5.104 9.703 1.00 85.44 74 GLN A C 1
ATOM 593 O O . GLN A 1 74 ? -19.665 6.172 9.745 1.00 85.44 74 GLN A O 1
ATOM 598 N N . ASP A 1 75 ? -19.605 3.932 10.015 1.00 85.62 75 ASP A N 1
ATOM 599 C CA . ASP A 1 75 ? -21.000 3.726 10.413 1.00 85.62 75 ASP A CA 1
ATOM 600 C C . ASP A 1 75 ? -21.096 2.812 11.655 1.00 85.62 75 ASP A C 1
ATOM 602 O O . ASP A 1 75 ? -21.028 1.582 11.544 1.00 85.62 75 ASP A O 1
ATOM 606 N N . PRO A 1 76 ? -21.354 3.371 12.853 1.00 85.81 76 PRO A N 1
ATOM 607 C CA . PRO A 1 76 ? -21.468 2.595 14.091 1.00 85.81 76 PRO A CA 1
ATOM 608 C C . PRO A 1 76 ? -22.619 1.590 14.114 1.00 85.81 76 PRO A C 1
ATOM 610 O O . PRO A 1 76 ? -22.695 0.770 15.035 1.00 85.81 76 PRO A O 1
ATOM 613 N N . ARG A 1 77 ? -23.536 1.651 13.142 1.00 80.81 77 ARG A N 1
ATOM 614 C CA . ARG A 1 77 ? -24.674 0.736 12.998 1.00 80.81 77 ARG A CA 1
ATOM 615 C C . ARG A 1 77 ? -24.348 -0.470 12.130 1.00 80.81 77 ARG A C 1
ATOM 617 O O . ARG A 1 77 ? -25.157 -1.395 12.084 1.00 80.81 77 ARG A O 1
ATOM 624 N N . VAL A 1 78 ? -23.178 -0.493 11.490 1.00 75.38 78 VAL A N 1
ATOM 625 C CA . VAL A 1 78 ? -22.769 -1.604 10.635 1.00 75.38 78 VAL A CA 1
ATOM 626 C C . VAL A 1 78 ? -22.799 -2.920 11.419 1.00 75.38 78 VAL A C 1
ATOM 628 O O . VAL A 1 78 ? -22.253 -3.047 12.527 1.00 75.38 78 VAL A O 1
ATOM 631 N N . HIS A 1 79 ? -23.488 -3.912 10.859 1.00 59.00 79 HIS A N 1
ATOM 632 C CA . HIS A 1 79 ? -23.487 -5.272 11.377 1.00 59.00 79 HIS A CA 1
ATOM 633 C C . HIS A 1 79 ? -22.234 -5.980 10.861 1.00 59.00 79 HIS A C 1
ATOM 635 O O . HIS A 1 79 ? -22.098 -6.189 9.663 1.00 59.00 79 HIS A O 1
ATOM 641 N N . THR A 1 80 ? -21.330 -6.378 11.756 1.00 54.00 80 THR A N 1
ATOM 642 C CA . THR A 1 80 ? -20.043 -6.992 11.377 1.00 54.00 80 THR A CA 1
ATOM 643 C C . THR A 1 80 ? -20.100 -8.519 11.264 1.00 54.00 80 THR A C 1
ATOM 645 O O . THR A 1 80 ? -19.064 -9.168 11.211 1.00 54.00 80 THR A O 1
ATOM 648 N N . GLY A 1 81 ? -21.296 -9.125 11.267 1.00 38.41 81 GLY A N 1
ATOM 649 C CA . GLY A 1 81 ? -21.500 -10.579 11.123 1.00 38.41 81 GLY A CA 1
ATOM 650 C C . GLY A 1 81 ? -21.010 -11.448 12.296 1.00 38.41 81 GLY A C 1
ATOM 651 O O . GLY A 1 81 ? -21.541 -12.535 12.518 1.00 38.41 81 GLY A O 1
ATOM 652 N N . ALA A 1 82 ? -20.070 -10.963 13.108 1.00 40.56 82 ALA A N 1
ATOM 653 C CA . ALA A 1 82 ? -19.536 -11.643 14.281 1.00 40.56 82 ALA A CA 1
ATOM 654 C C . ALA A 1 82 ? -20.474 -11.471 15.492 1.00 40.56 82 ALA A C 1
ATOM 656 O O . ALA A 1 82 ? -20.398 -10.479 16.218 1.00 40.56 82 ALA A O 1
ATOM 657 N N . GLY A 1 83 ? -21.383 -12.429 15.717 1.00 28.39 83 GLY A N 1
ATOM 658 C CA . GLY A 1 83 ? -22.239 -12.397 16.912 1.00 28.39 83 GLY A CA 1
ATOM 659 C C . GLY A 1 83 ? -23.387 -13.402 17.026 1.00 28.39 83 GLY A C 1
ATOM 660 O O . GLY A 1 83 ? -24.017 -13.443 18.080 1.00 28.39 83 GLY A O 1
ATOM 661 N N . TYR A 1 84 ? -23.671 -14.234 16.020 1.00 23.92 84 TYR A N 1
ATOM 662 C CA . TYR A 1 84 ? -24.712 -15.262 16.146 1.00 23.92 84 TYR A CA 1
ATOM 663 C C . TYR A 1 84 ? -24.104 -16.651 16.351 1.00 23.92 84 TYR A C 1
ATOM 665 O O . TYR A 1 84 ? -23.580 -17.256 15.421 1.00 23.92 84 TYR A O 1
ATOM 673 N N . TYR A 1 85 ? -24.228 -17.186 17.569 1.00 23.67 85 TYR A N 1
ATOM 674 C CA . TYR A 1 85 ? -24.063 -18.618 17.818 1.00 23.67 85 TYR A CA 1
ATOM 675 C C . TYR A 1 85 ? -25.087 -19.405 16.980 1.00 23.67 85 TYR A C 1
ATOM 677 O O . TYR A 1 85 ? -26.294 -19.282 17.206 1.00 23.67 85 TYR A O 1
ATOM 685 N N . ARG A 1 86 ? -24.626 -20.255 16.053 1.00 25.36 86 ARG A N 1
ATOM 686 C CA . ARG A 1 86 ? -25.410 -21.409 15.580 1.00 25.36 86 ARG A CA 1
ATOM 687 C C . ARG A 1 86 ? -25.069 -22.617 16.451 1.00 25.36 86 ARG A C 1
ATOM 689 O O . ARG A 1 86 ? -23.906 -22.867 16.746 1.00 25.36 86 ARG A O 1
ATOM 696 N N . ARG A 1 87 ? -26.112 -23.316 16.909 1.00 25.02 87 ARG A N 1
ATOM 697 C CA . ARG A 1 87 ? -26.025 -24.508 17.764 1.00 25.02 87 ARG A CA 1
ATOM 698 C C . ARG A 1 87 ? -25.329 -25.659 17.033 1.00 25.02 87 ARG A C 1
ATOM 700 O O . ARG A 1 87 ? -25.529 -25.833 15.836 1.00 25.02 87 ARG A O 1
ATOM 707 N N . HIS A 1 88 ? -24.576 -26.430 17.813 1.00 26.67 88 HIS A N 1
ATOM 708 C CA . HIS A 1 88 ? -23.921 -27.687 17.459 1.00 26.67 88 HIS A CA 1
ATOM 709 C C . HIS A 1 88 ? -24.827 -28.686 16.723 1.00 26.67 88 HIS A C 1
ATOM 711 O O . HIS A 1 88 ? -25.973 -28.901 17.120 1.00 26.67 88 HIS A O 1
ATOM 717 N N . SER A 1 89 ? -24.231 -29.392 15.761 1.00 23.97 89 SER A N 1
ATOM 718 C CA . SER A 1 89 ? -24.463 -30.822 15.535 1.00 23.97 89 SER A CA 1
ATOM 719 C C . SER A 1 89 ? -23.169 -31.450 15.007 1.00 23.97 89 SER A C 1
ATOM 721 O O . SER A 1 89 ? -22.572 -30.929 14.067 1.00 23.97 89 SER A O 1
ATOM 723 N N . ASP A 1 90 ? -22.738 -32.519 15.669 1.00 29.27 90 ASP A N 1
ATOM 724 C CA . ASP A 1 90 ? -21.422 -33.159 15.593 1.00 29.27 90 ASP A CA 1
ATOM 725 C C . ASP A 1 90 ? -21.124 -33.896 14.275 1.00 29.27 90 ASP A C 1
ATOM 727 O O . ASP A 1 90 ? -21.996 -34.580 13.744 1.00 29.27 90 ASP A O 1
ATOM 731 N N . ALA A 1 91 ? -19.868 -33.814 13.806 1.00 25.52 91 ALA A N 1
ATOM 732 C CA . ALA A 1 91 ? -18.976 -34.952 13.504 1.00 25.52 91 ALA A CA 1
ATOM 733 C C . ALA A 1 91 ? -17.682 -34.475 12.800 1.00 25.52 91 ALA A C 1
ATOM 735 O O . ALA A 1 91 ? -17.730 -33.800 11.775 1.00 25.52 91 ALA A O 1
ATOM 736 N N . ARG A 1 92 ? -16.524 -34.858 13.356 1.00 26.42 92 ARG A N 1
ATOM 737 C CA . ARG A 1 92 ? -15.164 -34.723 12.783 1.00 26.42 92 ARG A CA 1
ATOM 738 C C . ARG A 1 92 ? -14.817 -35.977 11.951 1.00 26.42 92 ARG A C 1
ATOM 740 O O . ARG A 1 92 ? -15.385 -37.037 12.213 1.00 26.42 92 ARG A O 1
ATOM 747 N N . PRO A 1 93 ? -13.849 -35.896 11.020 1.00 32.56 93 PRO A N 1
ATOM 748 C CA . PRO A 1 93 ? -12.491 -36.303 11.396 1.00 32.56 93 PRO A CA 1
ATOM 749 C C . PRO A 1 93 ? -11.443 -35.209 11.184 1.00 32.56 93 PRO A C 1
ATOM 751 O O . PRO A 1 93 ? -11.630 -34.251 10.441 1.00 32.56 93 PRO A O 1
ATOM 754 N N . GLU A 1 94 ? -10.351 -35.380 11.917 1.00 34.41 94 GLU A N 1
ATOM 755 C CA . GLU A 1 94 ? -9.202 -34.495 12.063 1.00 34.41 94 GLU A CA 1
ATOM 756 C C . GLU A 1 94 ? -8.327 -34.404 10.811 1.00 34.41 94 GLU A C 1
ATOM 758 O O . GLU A 1 94 ? -8.035 -35.414 10.175 1.00 34.41 94 GLU A O 1
ATOM 763 N N . LEU A 1 95 ? -7.820 -33.195 10.561 1.00 23.73 95 LEU A N 1
ATOM 764 C CA . LEU A 1 95 ? -6.534 -32.941 9.919 1.00 23.73 95 LEU A CA 1
ATOM 765 C C . LEU A 1 95 ? -5.802 -31.884 10.765 1.00 23.73 95 LEU A C 1
ATOM 767 O O . LEU A 1 95 ? -6.376 -30.861 11.141 1.00 23.73 95 LEU A O 1
ATOM 771 N N . SER A 1 96 ? -4.566 -32.217 11.129 1.00 29.52 96 SER A N 1
ATOM 772 C CA . SER A 1 96 ? -3.575 -31.448 11.896 1.00 29.52 96 SER A CA 1
ATOM 773 C C . SER A 1 96 ? -3.412 -30.021 11.357 1.00 29.52 96 SER A C 1
ATOM 775 O O . SER A 1 96 ? -3.182 -29.846 10.167 1.00 29.52 96 SER A O 1
ATOM 777 N N . GLN A 1 97 ? -3.695 -28.987 12.157 1.00 35.72 97 GLN A N 1
ATOM 778 C CA . GLN A 1 97 ? -2.711 -28.232 12.956 1.00 35.72 97 GLN A CA 1
ATOM 779 C C . GLN A 1 97 ? -1.474 -27.792 12.158 1.00 35.72 97 GLN A C 1
ATOM 781 O O . GLN A 1 97 ? -0.448 -28.459 12.204 1.00 35.72 97 GLN A O 1
ATOM 786 N N . ASP A 1 98 ? -1.574 -26.639 11.497 1.00 30.67 98 ASP A N 1
ATOM 787 C CA . ASP A 1 98 ? -0.959 -25.430 12.052 1.00 30.67 98 ASP A CA 1
ATOM 788 C C . ASP A 1 98 ? -1.751 -24.198 11.587 1.00 30.67 98 ASP A C 1
ATOM 790 O O . ASP A 1 98 ? -1.781 -23.847 10.412 1.00 30.67 98 ASP A O 1
ATOM 794 N N . SER A 1 99 ? -2.514 -23.607 12.500 1.00 33.16 99 SER A N 1
ATOM 795 C CA . SER A 1 99 ? -3.333 -22.418 12.256 1.00 33.16 99 SER A CA 1
ATOM 796 C C . SER A 1 99 ? -2.886 -21.350 13.244 1.00 33.16 99 SER A C 1
ATOM 798 O O . SER A 1 99 ? -3.591 -21.043 14.210 1.00 33.16 99 SER A O 1
ATOM 800 N N . GLY A 1 100 ? -1.663 -20.859 13.041 1.00 35.06 100 GLY A N 1
ATOM 801 C CA . GLY A 1 100 ? -1.216 -19.591 13.599 1.00 35.06 100 GLY A CA 1
ATOM 802 C C . GLY A 1 100 ? -1.996 -18.477 12.908 1.00 35.06 100 GLY A C 1
ATOM 803 O O . GLY A 1 100 ? -2.012 -18.401 11.685 1.00 35.06 100 GLY A O 1
ATOM 804 N N . GLY A 1 101 ? -2.712 -17.655 13.675 1.00 50.00 101 GLY A N 1
ATOM 805 C CA . GLY A 1 101 ? -3.552 -16.561 13.165 1.00 50.00 101 GLY A CA 1
ATOM 806 C C . GLY A 1 101 ? -2.764 -15.359 12.629 1.00 50.00 101 GLY A C 1
ATOM 807 O O . GLY A 1 101 ? -3.194 -14.225 12.840 1.00 50.00 101 GLY A O 1
ATOM 808 N N . GLY A 1 102 ? -1.608 -15.604 12.012 1.00 65.88 102 GLY A N 1
ATOM 809 C CA . GLY A 1 102 ? -0.725 -14.613 11.414 1.00 65.88 102 GLY A CA 1
ATOM 810 C C . GLY A 1 102 ? -0.963 -14.443 9.917 1.00 65.88 102 GLY A C 1
ATOM 811 O O . GLY A 1 102 ? -1.433 -15.356 9.234 1.00 65.88 102 GLY A O 1
ATOM 812 N N . ASN A 1 103 ? -0.617 -13.261 9.405 1.00 81.81 103 ASN A N 1
ATOM 813 C CA . ASN A 1 103 ? -0.691 -12.959 7.979 1.00 81.81 103 ASN A CA 1
ATOM 814 C C . ASN A 1 103 ? 0.253 -13.877 7.193 1.00 81.81 103 ASN A C 1
ATOM 816 O O . ASN A 1 103 ? 1.463 -13.895 7.423 1.00 81.81 103 ASN A O 1
ATOM 820 N N . GLN A 1 104 ? -0.309 -14.592 6.230 1.00 90.81 104 GLN A N 1
ATOM 821 C CA . GLN A 1 104 ? 0.423 -15.420 5.286 1.00 90.81 104 GLN A CA 1
ATOM 822 C C . GLN A 1 104 ? 0.801 -14.600 4.049 1.00 90.81 104 GLN A C 1
ATOM 824 O O . GLN A 1 104 ? 0.136 -13.612 3.718 1.00 90.81 104 GLN A O 1
ATOM 829 N N . ILE A 1 105 ? 1.852 -15.031 3.352 1.00 94.12 105 ILE A N 1
ATOM 830 C CA . ILE A 1 105 ? 2.284 -14.448 2.082 1.00 94.12 105 ILE A CA 1
ATOM 831 C C . ILE A 1 105 ? 2.369 -15.522 1.000 1.00 94.12 105 ILE A C 1
ATOM 833 O O . ILE A 1 105 ? 2.766 -16.657 1.251 1.00 94.12 105 ILE A O 1
ATOM 837 N N . TRP A 1 106 ? 2.007 -15.144 -0.219 1.00 95.69 106 TRP A N 1
ATOM 838 C CA . TRP A 1 106 ? 2.356 -15.869 -1.433 1.00 95.69 106 TRP A CA 1
ATOM 839 C C . TRP A 1 106 ? 2.968 -14.871 -2.404 1.00 95.69 106 TRP A C 1
ATOM 841 O O . TRP A 1 106 ? 2.365 -13.833 -2.662 1.00 95.69 106 TRP A O 1
ATOM 851 N N . ALA A 1 107 ? 4.153 -15.151 -2.932 1.00 95.75 107 ALA A N 1
ATOM 852 C CA . ALA A 1 107 ? 4.809 -14.278 -3.894 1.00 95.75 107 ALA A CA 1
ATOM 853 C C . ALA A 1 107 ? 5.251 -15.049 -5.137 1.00 95.75 107 ALA A C 1
ATOM 855 O O . ALA A 1 107 ? 5.534 -16.242 -5.066 1.00 95.75 107 ALA A O 1
ATOM 856 N N . CYS A 1 108 ? 5.313 -14.336 -6.256 1.00 95.50 108 CYS A N 1
ATOM 857 C CA . CYS A 1 108 ? 5.995 -14.755 -7.468 1.00 95.50 108 CYS A CA 1
ATOM 858 C C . CYS A 1 108 ? 6.871 -13.589 -7.913 1.00 95.50 108 CYS A C 1
ATOM 860 O O . CYS A 1 108 ? 6.341 -12.540 -8.278 1.00 95.50 108 CYS A O 1
ATOM 862 N N . LEU A 1 109 ? 8.196 -13.734 -7.847 1.00 92.75 109 LEU A N 1
ATOM 863 C CA . LEU A 1 109 ? 9.121 -12.682 -8.282 1.00 92.75 109 LEU A CA 1
ATOM 864 C C . LEU A 1 109 ? 9.884 -13.110 -9.537 1.00 92.75 109 LEU A C 1
ATOM 866 O O . LEU A 1 109 ? 10.196 -14.284 -9.729 1.00 92.75 109 LEU A O 1
ATOM 870 N N . GLY A 1 110 ? 10.286 -12.140 -10.363 1.00 86.06 110 GLY A N 1
ATOM 871 C CA . GLY A 1 110 ? 11.068 -12.393 -11.583 1.00 86.06 110 GLY A CA 1
ATOM 872 C C . GLY A 1 110 ? 12.418 -13.101 -11.357 1.00 86.06 110 GLY A C 1
ATOM 873 O O . GLY A 1 110 ? 13.057 -13.545 -12.309 1.00 86.06 110 GLY A O 1
ATOM 874 N N . SER A 1 111 ? 12.861 -13.235 -10.104 1.00 89.06 111 SER A N 1
ATOM 875 C CA . SER A 1 111 ? 14.044 -13.994 -9.708 1.00 89.06 111 SER A CA 1
ATOM 876 C C . SER A 1 111 ? 13.730 -14.880 -8.511 1.00 89.06 111 SER A C 1
ATOM 878 O O . SER A 1 111 ? 13.448 -14.382 -7.422 1.00 89.06 111 SER A O 1
ATOM 880 N N . LYS A 1 112 ? 13.906 -16.195 -8.682 1.00 89.44 112 LYS A N 1
ATOM 881 C CA . LYS A 1 112 ? 13.716 -17.173 -7.604 1.00 89.44 112 LYS A CA 1
ATOM 882 C C . LYS A 1 112 ? 14.565 -16.874 -6.367 1.00 89.44 112 LYS A C 1
ATOM 884 O O . LYS A 1 112 ? 14.106 -17.027 -5.251 1.00 89.44 112 LYS A O 1
ATOM 889 N N . ARG A 1 113 ? 15.789 -16.370 -6.552 1.00 89.81 113 ARG A N 1
ATOM 890 C CA . ARG A 1 113 ? 16.648 -15.974 -5.427 1.00 89.81 113 ARG A CA 1
ATOM 891 C C . ARG A 1 113 ? 16.031 -14.843 -4.597 1.00 89.81 113 ARG A C 1
ATOM 893 O O . ARG A 1 113 ? 16.245 -14.800 -3.392 1.00 89.81 113 ARG A O 1
ATOM 900 N N . LEU A 1 114 ? 15.356 -13.895 -5.249 1.00 89.19 114 LEU A N 1
ATOM 901 C CA . LEU A 1 114 ? 14.692 -12.791 -4.556 1.00 89.19 114 LEU A CA 1
ATOM 902 C C . LEU A 1 114 ? 13.414 -13.267 -3.882 1.00 89.19 114 LEU A C 1
ATOM 904 O O . LEU A 1 114 ? 13.126 -12.831 -2.777 1.00 89.19 114 LEU A O 1
ATOM 908 N N . GLU A 1 115 ? 12.681 -14.163 -4.541 1.00 91.56 115 GLU A N 1
ATOM 909 C CA . GLU A 1 115 ? 11.498 -14.805 -3.973 1.00 91.56 115 GLU A CA 1
ATOM 910 C C . GLU A 1 115 ? 11.858 -15.565 -2.697 1.00 91.56 115 GLU A C 1
ATOM 912 O O . GLU A 1 115 ? 11.307 -15.260 -1.646 1.00 91.56 115 GLU A O 1
ATOM 917 N N . ASP A 1 116 ? 12.858 -16.448 -2.760 1.00 91.06 116 ASP A N 1
ATOM 918 C CA . ASP A 1 116 ? 13.356 -17.192 -1.601 1.00 91.06 116 ASP A CA 1
ATOM 919 C C . ASP A 1 116 ? 13.802 -16.224 -0.487 1.00 91.06 116 ASP A C 1
ATOM 921 O O . ASP A 1 116 ? 13.411 -16.382 0.662 1.00 91.06 116 ASP A O 1
ATOM 925 N N . ALA A 1 117 ? 14.539 -15.154 -0.817 1.00 89.31 117 ALA A N 1
ATOM 926 C CA . ALA A 1 117 ? 14.982 -14.166 0.173 1.00 89.31 117 ALA A CA 1
ATOM 927 C C . ALA A 1 117 ? 13.830 -13.374 0.821 1.00 89.31 117 ALA A C 1
ATOM 929 O O . ALA A 1 117 ? 13.913 -13.036 2.003 1.00 89.31 117 ALA A O 1
ATOM 930 N N . LEU A 1 118 ? 12.777 -13.055 0.062 1.00 90.50 118 LEU A N 1
ATOM 931 C CA . LEU A 1 118 ? 11.577 -12.400 0.581 1.00 90.50 118 LEU A CA 1
ATOM 932 C C . LEU A 1 118 ? 10.803 -13.348 1.502 1.00 90.50 118 LEU A C 1
ATOM 934 O O . LEU A 1 118 ? 10.408 -12.940 2.590 1.00 90.50 118 LEU A O 1
ATOM 938 N N . LEU A 1 119 ? 10.595 -14.594 1.071 1.00 90.31 119 LEU A N 1
ATOM 939 C CA . LEU A 1 119 ? 9.822 -15.590 1.812 1.00 90.31 119 LEU A CA 1
ATOM 940 C C . LEU A 1 119 ? 10.548 -16.051 3.082 1.00 90.31 119 LEU A C 1
ATOM 942 O O . LEU A 1 119 ? 9.922 -16.133 4.132 1.00 90.31 119 LEU A O 1
ATOM 946 N N . ASP A 1 120 ? 11.864 -16.268 3.021 1.00 87.19 120 ASP A N 1
ATOM 947 C CA . ASP A 1 120 ? 12.689 -16.625 4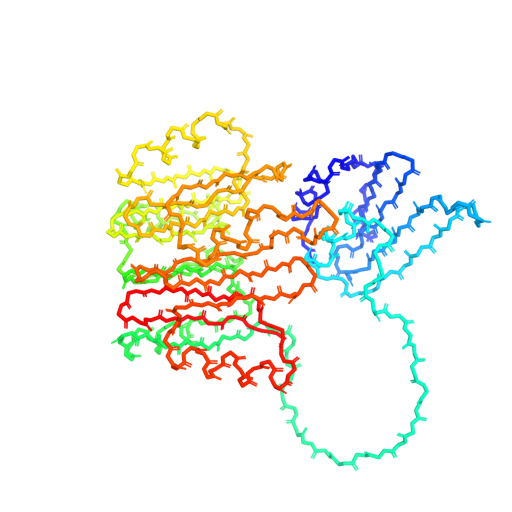.184 1.00 87.19 120 ASP A CA 1
ATOM 948 C C . ASP A 1 120 ? 12.741 -15.497 5.228 1.00 87.19 120 ASP A C 1
ATOM 950 O O . ASP A 1 120 ? 12.928 -15.747 6.419 1.00 87.19 120 ASP A O 1
ATOM 954 N N . GLY A 1 121 ? 12.610 -14.246 4.776 1.00 84.12 121 GLY A N 1
ATOM 955 C CA . GLY A 1 121 ? 12.567 -13.061 5.629 1.00 84.12 121 GLY A CA 1
ATOM 956 C C . GLY A 1 121 ? 11.163 -12.662 6.087 1.00 84.12 121 GLY A C 1
ATOM 957 O O . GLY A 1 121 ? 11.041 -11.685 6.825 1.00 84.12 121 GLY A O 1
ATOM 958 N N . TRP A 1 122 ? 10.114 -13.358 5.638 1.00 86.88 122 TRP A N 1
ATOM 959 C CA . TRP A 1 122 ? 8.737 -13.042 5.999 1.00 86.88 122 TRP A CA 1
ATOM 960 C C . TRP A 1 122 ? 8.334 -13.732 7.299 1.00 86.88 122 TRP A C 1
ATOM 962 O O . TRP A 1 122 ? 8.404 -14.953 7.428 1.00 86.88 122 TRP A O 1
ATOM 972 N N . ASP A 1 123 ? 7.827 -12.950 8.244 1.00 83.62 123 ASP A N 1
ATOM 973 C CA . ASP A 1 123 ? 7.241 -13.447 9.481 1.00 83.62 123 ASP A CA 1
ATOM 974 C C . ASP A 1 123 ? 6.048 -12.580 9.925 1.00 83.62 123 ASP A C 1
ATOM 976 O O . ASP A 1 123 ? 5.693 -11.582 9.292 1.00 83.62 123 ASP A O 1
ATOM 980 N N . GLU A 1 124 ? 5.415 -12.958 11.039 1.00 74.75 124 GLU A N 1
ATOM 981 C CA . GLU A 1 124 ? 4.293 -12.206 11.618 1.00 74.75 124 GLU A CA 1
ATOM 982 C C . GLU A 1 124 ? 4.685 -10.805 12.122 1.00 74.75 124 GLU A C 1
ATOM 984 O O . GLU A 1 124 ? 3.804 -9.979 12.376 1.00 74.75 124 GLU A O 1
ATOM 989 N N . ALA A 1 125 ? 5.982 -10.525 12.292 1.00 75.38 125 ALA A N 1
ATOM 990 C CA . ALA A 1 125 ? 6.470 -9.215 12.697 1.00 75.38 125 ALA A CA 1
ATOM 991 C C . ALA A 1 125 ? 6.578 -8.251 11.508 1.00 75.38 125 ALA A C 1
ATOM 993 O O . ALA A 1 125 ? 6.615 -7.042 11.747 1.00 75.38 125 ALA A O 1
ATOM 994 N N . CYS A 1 126 ? 6.589 -8.741 10.262 1.00 82.38 126 CYS A N 1
ATOM 995 C CA . CYS A 1 126 ? 6.626 -7.911 9.062 1.00 82.38 126 CYS A CA 1
ATOM 996 C C . CYS A 1 126 ? 5.356 -7.049 8.929 1.00 82.38 126 CYS A C 1
ATOM 998 O O . CYS A 1 126 ? 4.238 -7.542 8.763 1.00 82.38 126 CYS A O 1
ATOM 1000 N N . THR A 1 127 ? 5.526 -5.728 9.000 1.00 80.38 127 THR A N 1
ATOM 1001 C CA . THR A 1 127 ? 4.431 -4.745 8.946 1.00 80.38 127 THR A CA 1
ATOM 1002 C C . THR A 1 127 ? 4.375 -4.002 7.616 1.00 80.38 127 THR A C 1
ATOM 1004 O O . THR A 1 127 ? 3.292 -3.590 7.184 1.00 80.38 127 THR A O 1
ATOM 1007 N N . VAL A 1 128 ? 5.520 -3.858 6.944 1.00 88.19 128 VAL A N 1
ATOM 1008 C CA . VAL A 1 128 ? 5.662 -3.127 5.682 1.00 88.19 128 VAL A CA 1
ATOM 1009 C C . VAL A 1 128 ? 6.217 -4.057 4.616 1.00 88.19 128 VAL A C 1
ATOM 1011 O O . VAL A 1 128 ? 7.249 -4.687 4.822 1.00 88.19 128 VAL A O 1
ATOM 1014 N N . LEU A 1 129 ? 5.556 -4.081 3.459 1.00 94.31 129 LEU A N 1
ATOM 1015 C CA . LEU A 1 129 ? 6.054 -4.679 2.226 1.00 94.31 129 LEU A CA 1
ATOM 1016 C C . LEU A 1 129 ? 5.725 -3.737 1.072 1.00 94.31 129 LEU A C 1
ATOM 1018 O O . LEU A 1 129 ? 4.571 -3.330 0.923 1.00 94.31 129 LEU A O 1
ATOM 1022 N N . ALA A 1 130 ? 6.729 -3.423 0.264 1.00 96.25 130 ALA A N 1
ATOM 1023 C CA . ALA A 1 130 ? 6.580 -2.706 -0.992 1.00 96.25 130 ALA A CA 1
ATOM 1024 C C . ALA A 1 130 ? 7.286 -3.480 -2.105 1.00 96.25 130 ALA A C 1
ATOM 1026 O O . ALA A 1 130 ? 8.367 -4.033 -1.886 1.00 96.25 130 ALA A O 1
ATOM 1027 N N . LEU A 1 131 ? 6.675 -3.501 -3.288 1.00 95.81 131 LEU A N 1
ATOM 1028 C CA . LEU A 1 131 ? 7.236 -4.090 -4.501 1.00 95.81 131 LEU A CA 1
ATOM 1029 C C . LEU A 1 131 ? 7.372 -3.015 -5.578 1.00 95.81 131 LEU A C 1
ATOM 1031 O O . LEU A 1 131 ? 6.555 -2.102 -5.647 1.00 95.81 131 LEU A O 1
ATOM 1035 N N . GLY A 1 132 ? 8.427 -3.134 -6.378 1.00 93.62 132 GLY A N 1
ATOM 1036 C CA . GLY A 1 132 ? 8.760 -2.269 -7.507 1.00 93.62 132 GLY A CA 1
ATOM 1037 C C . GLY A 1 132 ? 9.714 -3.017 -8.437 1.00 93.62 132 GLY A C 1
ATOM 1038 O O . GLY A 1 132 ? 9.482 -4.191 -8.739 1.00 93.62 132 GLY A O 1
ATOM 1039 N N . ALA A 1 133 ? 10.794 -2.374 -8.892 1.00 92.50 133 ALA A N 1
ATOM 1040 C CA . ALA A 1 133 ? 11.886 -3.084 -9.573 1.00 92.50 133 ALA A CA 1
ATOM 1041 C C . ALA A 1 133 ? 12.530 -4.136 -8.649 1.00 92.50 133 ALA A C 1
ATOM 1043 O O . ALA A 1 133 ? 12.841 -5.246 -9.081 1.00 92.50 133 ALA A O 1
ATOM 1044 N N . GLY A 1 134 ? 12.617 -3.810 -7.357 1.00 93.56 134 GLY A N 1
ATOM 1045 C CA . GLY A 1 134 ? 12.938 -4.737 -6.284 1.00 93.56 134 GLY A CA 1
ATOM 1046 C C . GLY A 1 134 ? 11.873 -4.792 -5.190 1.00 93.56 134 GLY A C 1
ATOM 1047 O O . GLY A 1 134 ? 10.673 -4.793 -5.471 1.00 93.56 134 GLY A O 1
ATOM 1048 N N . TYR A 1 135 ? 12.306 -4.872 -3.933 1.00 95.31 135 TYR A N 1
ATOM 1049 C CA . TYR A 1 135 ? 11.402 -4.939 -2.785 1.00 95.31 135 TYR A CA 1
ATOM 1050 C C . TYR A 1 135 ? 11.957 -4.217 -1.562 1.00 95.31 135 TYR A C 1
ATOM 1052 O O . TYR A 1 135 ? 13.168 -4.043 -1.405 1.00 95.31 135 TYR A O 1
ATOM 1060 N N . PHE A 1 136 ? 11.051 -3.860 -0.658 1.00 96.50 136 PHE A N 1
ATOM 1061 C CA . PHE A 1 136 ? 11.370 -3.326 0.658 1.00 96.50 136 PHE A CA 1
ATOM 1062 C C . PHE A 1 136 ? 10.481 -3.977 1.717 1.00 96.50 136 PHE A C 1
ATOM 1064 O O . PHE A 1 136 ? 9.264 -4.032 1.540 1.00 96.50 136 PHE A O 1
ATOM 1071 N N . THR A 1 137 ? 11.071 -4.411 2.830 1.00 94.94 137 THR A N 1
ATOM 1072 C CA . THR A 1 137 ? 10.359 -4.871 4.024 1.00 94.94 137 THR A CA 1
ATOM 1073 C C . THR A 1 137 ? 10.795 -4.119 5.275 1.00 94.94 137 THR A C 1
ATOM 1075 O O . THR A 1 137 ? 11.956 -3.722 5.415 1.00 94.94 137 THR A O 1
ATOM 1078 N N . ALA A 1 138 ? 9.854 -3.947 6.204 1.00 90.12 138 ALA A N 1
ATOM 1079 C CA . ALA A 1 138 ? 10.140 -3.556 7.581 1.00 90.12 138 ALA A CA 1
ATOM 1080 C C . ALA A 1 138 ? 9.291 -4.368 8.562 1.00 90.12 138 ALA A C 1
ATOM 1082 O O . ALA A 1 138 ? 8.142 -4.703 8.260 1.00 90.12 138 ALA A O 1
ATOM 1083 N N . ASP A 1 139 ? 9.851 -4.658 9.734 1.00 85.12 139 ASP A N 1
ATOM 1084 C CA . ASP A 1 139 ? 9.141 -5.304 10.837 1.00 85.12 139 ASP A CA 1
ATOM 1085 C C . ASP A 1 139 ? 8.719 -4.305 11.933 1.00 85.12 139 ASP A C 1
ATOM 1087 O O . ASP A 1 139 ? 9.143 -3.144 11.976 1.00 85.12 139 ASP A O 1
ATOM 1091 N N . CYS A 1 140 ? 7.892 -4.770 12.871 1.00 77.50 140 CYS A N 1
ATOM 1092 C CA . CYS A 1 140 ? 7.443 -3.971 14.012 1.00 77.50 140 CYS A CA 1
ATOM 1093 C C . CYS A 1 140 ? 8.558 -3.622 15.022 1.00 77.50 140 CYS A C 1
ATOM 1095 O O . CYS A 1 140 ? 8.330 -2.841 15.950 1.00 77.50 140 CYS A O 1
ATOM 1097 N N . HIS A 1 141 ? 9.764 -4.168 14.855 1.00 80.12 141 HIS A N 1
ATOM 1098 C CA . HIS A 1 141 ? 10.957 -3.865 15.645 1.00 80.12 141 HIS A CA 1
ATOM 1099 C C . HIS A 1 141 ? 11.903 -2.874 14.942 1.00 80.12 141 HIS A C 1
ATOM 1101 O O . HIS A 1 141 ? 12.920 -2.477 15.521 1.00 80.12 141 HIS A O 1
ATOM 1107 N N . GLY A 1 142 ? 11.558 -2.440 13.727 1.00 80.38 142 GLY A N 1
ATOM 1108 C CA . GLY A 1 142 ? 12.342 -1.528 12.904 1.00 80.38 142 GLY A CA 1
ATOM 1109 C C . GLY A 1 142 ? 13.487 -2.194 12.137 1.00 80.38 142 GLY A C 1
ATOM 1110 O O . GLY A 1 142 ? 14.315 -1.477 11.568 1.00 80.38 142 GLY A O 1
ATOM 1111 N N . ALA A 1 143 ? 13.571 -3.528 12.112 1.00 88.19 143 ALA A N 1
ATOM 1112 C CA . ALA A 1 143 ? 14.451 -4.220 11.182 1.00 88.19 143 ALA A CA 1
ATOM 1113 C C . ALA A 1 143 ? 13.923 -4.026 9.758 1.00 88.19 143 ALA A C 1
ATOM 1115 O O . ALA A 1 143 ? 12.718 -3.983 9.524 1.00 88.19 143 ALA A O 1
ATOM 1116 N N . THR A 1 144 ? 14.841 -3.864 8.812 1.00 93.19 144 THR A N 1
ATOM 1117 C CA . THR A 1 144 ? 14.519 -3.591 7.410 1.00 93.19 144 THR A CA 1
ATOM 1118 C C . THR A 1 144 ? 15.370 -4.473 6.513 1.00 93.19 144 THR A C 1
ATOM 1120 O O . THR A 1 144 ? 16.543 -4.717 6.807 1.00 93.19 144 THR A O 1
ATOM 1123 N N . ALA A 1 145 ? 14.785 -4.944 5.416 1.00 93.31 145 ALA A N 1
ATOM 1124 C CA . ALA A 1 145 ? 15.494 -5.638 4.351 1.00 93.31 145 ALA A CA 1
ATOM 1125 C C . ALA A 1 145 ? 14.993 -5.117 3.007 1.00 93.31 145 ALA A C 1
ATOM 1127 O O . ALA A 1 145 ? 13.818 -4.803 2.845 1.00 93.31 145 ALA A O 1
ATOM 1128 N N . TRP A 1 146 ? 15.888 -4.975 2.039 1.00 95.12 146 TRP A N 1
ATOM 1129 C CA . TRP A 1 146 ? 15.514 -4.454 0.733 1.00 95.12 146 TRP A CA 1
ATOM 1130 C C . TRP A 1 146 ? 16.493 -4.905 -0.339 1.00 95.12 146 TRP A C 1
ATOM 1132 O O . TRP A 1 146 ? 17.654 -5.227 -0.068 1.00 95.12 146 TRP A O 1
ATOM 1142 N N . TRP A 1 147 ? 16.022 -4.871 -1.575 1.00 94.75 147 TRP A N 1
ATOM 1143 C CA . TRP A 1 147 ? 16.819 -5.110 -2.765 1.00 94.75 147 TRP A CA 1
ATOM 1144 C C . TRP A 1 147 ? 16.325 -4.187 -3.875 1.00 94.75 147 TRP A C 1
ATOM 1146 O O . TRP A 1 147 ? 15.120 -3.997 -3.989 1.00 94.75 147 TRP A O 1
ATOM 1156 N N . ASP A 1 148 ? 17.251 -3.615 -4.648 1.00 94.56 148 ASP A N 1
ATOM 1157 C CA . ASP A 1 148 ? 16.976 -2.754 -5.814 1.00 94.56 148 ASP A CA 1
ATOM 1158 C C . ASP A 1 148 ? 15.898 -1.680 -5.568 1.00 94.56 148 ASP A C 1
ATOM 1160 O O . ASP A 1 148 ? 14.880 -1.595 -6.252 1.00 94.56 148 ASP A O 1
ATOM 1164 N N . VAL A 1 149 ? 16.113 -0.886 -4.514 1.00 96.62 149 VAL A N 1
ATOM 1165 C CA . VAL A 1 149 ? 15.279 0.275 -4.170 1.00 96.62 149 VAL A CA 1
ATOM 1166 C C . VAL A 1 149 ? 15.965 1.572 -4.606 1.00 96.62 149 VAL A C 1
ATOM 1168 O O . VAL A 1 149 ? 17.202 1.596 -4.656 1.00 96.62 149 VAL A O 1
ATOM 1171 N N . PRO A 1 150 ? 15.210 2.665 -4.832 1.00 97.38 150 PRO A N 1
ATOM 1172 C CA . PRO A 1 150 ? 15.782 3.956 -5.207 1.00 97.38 150 PRO A CA 1
ATOM 1173 C C . PRO A 1 150 ? 16.906 4.399 -4.267 1.00 97.38 150 PRO A C 1
ATOM 1175 O O . PRO A 1 150 ? 16.823 4.234 -3.043 1.00 97.38 150 PRO A O 1
ATOM 1178 N N . ILE A 1 151 ? 17.969 4.982 -4.827 1.00 96.12 151 ILE A N 1
ATOM 1179 C CA . ILE A 1 151 ? 19.208 5.266 -4.081 1.00 96.12 151 ILE A CA 1
ATOM 1180 C C . ILE A 1 151 ? 18.986 6.218 -2.900 1.00 96.12 151 ILE A C 1
ATOM 1182 O O . ILE A 1 151 ? 19.623 6.089 -1.854 1.00 96.12 151 ILE A O 1
ATOM 1186 N N . GLU A 1 152 ? 18.060 7.163 -3.029 1.00 96.19 152 GLU A N 1
ATOM 1187 C CA . GLU A 1 152 ? 17.723 8.067 -1.934 1.00 96.19 152 GLU A CA 1
ATOM 1188 C C . GLU A 1 152 ? 17.010 7.347 -0.787 1.00 96.19 152 GLU A C 1
ATOM 1190 O O . GLU A 1 152 ? 17.340 7.582 0.379 1.00 96.19 152 GLU A O 1
ATOM 1195 N N . LEU A 1 153 ? 16.091 6.427 -1.105 1.00 96.94 153 LEU A N 1
ATOM 1196 C CA . LEU A 1 153 ? 15.444 5.577 -0.110 1.00 96.94 153 LEU A CA 1
ATOM 1197 C C . LEU A 1 153 ? 16.477 4.674 0.570 1.00 96.94 153 LEU A C 1
ATOM 1199 O O . LEU A 1 153 ? 16.499 4.592 1.800 1.00 96.94 153 LEU A O 1
ATOM 1203 N N . HIS A 1 154 ? 17.388 4.076 -0.205 1.00 96.50 154 HIS A N 1
ATOM 1204 C CA . HIS A 1 154 ? 18.515 3.318 0.331 1.00 96.50 154 HIS A CA 1
ATOM 1205 C C . HIS A 1 154 ? 19.321 4.152 1.333 1.00 96.50 154 HIS A C 1
ATOM 1207 O O . HIS A 1 154 ? 19.511 3.733 2.471 1.00 96.50 154 HIS A O 1
ATOM 1213 N N . ASN A 1 155 ? 19.747 5.357 0.950 1.00 94.62 155 ASN A N 1
ATOM 1214 C CA . ASN A 1 155 ? 20.519 6.242 1.824 1.00 94.62 155 ASN A CA 1
ATOM 1215 C C . ASN A 1 155 ? 19.749 6.632 3.095 1.00 94.62 155 ASN A C 1
ATOM 1217 O O . ASN A 1 155 ? 20.358 6.896 4.131 1.00 94.62 155 ASN A O 1
ATOM 1221 N N . LYS A 1 156 ? 18.414 6.669 3.032 1.00 93.25 156 LYS A N 1
ATOM 1222 C CA . LYS A 1 156 ? 17.560 7.040 4.163 1.00 93.25 156 LYS A CA 1
ATOM 1223 C C . LYS A 1 156 ? 17.407 5.934 5.208 1.00 93.25 156 LYS A C 1
ATOM 1225 O O . LYS A 1 156 ? 17.268 6.235 6.400 1.00 93.25 156 LYS A O 1
ATOM 1230 N N . VAL A 1 157 ? 17.381 4.679 4.765 1.00 93.50 157 VAL A N 1
ATOM 1231 C CA . VAL A 1 157 ? 17.126 3.507 5.619 1.00 93.50 157 VAL A CA 1
ATOM 1232 C C . VAL A 1 157 ? 18.403 2.748 5.986 1.00 93.50 157 VAL A C 1
ATOM 1234 O O . VAL A 1 157 ? 18.469 2.136 7.052 1.00 93.50 157 VAL A O 1
ATOM 1237 N N . ASN A 1 158 ? 19.453 2.843 5.169 1.00 94.06 158 ASN A N 1
ATOM 1238 C CA . ASN A 1 158 ? 20.719 2.170 5.416 1.00 94.06 158 ASN A CA 1
ATOM 1239 C C . ASN A 1 158 ? 21.433 2.736 6.653 1.00 94.06 158 ASN A C 1
ATOM 1241 O O . ASN A 1 158 ? 21.671 3.938 6.765 1.00 94.06 158 ASN A O 1
ATOM 1245 N N . GLY A 1 159 ? 21.778 1.860 7.600 1.00 87.81 159 GLY A N 1
ATOM 1246 C CA . GLY A 1 159 ? 22.443 2.253 8.845 1.00 87.81 159 GLY A CA 1
ATOM 1247 C C . GLY A 1 159 ? 21.600 3.152 9.757 1.00 87.81 159 GLY A C 1
ATOM 1248 O O . GLY A 1 159 ? 22.153 3.825 10.632 1.00 87.81 159 GLY A O 1
ATOM 1249 N N . ARG A 1 160 ? 20.273 3.188 9.567 1.00 88.25 160 ARG A N 1
ATOM 1250 C CA . ARG A 1 160 ? 19.364 4.009 10.373 1.00 88.25 160 ARG A CA 1
ATOM 1251 C C . ARG A 1 160 ? 19.483 3.654 11.861 1.00 88.25 160 ARG A C 1
ATOM 1253 O O . ARG A 1 160 ? 19.463 2.489 12.252 1.00 88.25 160 ARG A O 1
ATOM 1260 N N . GLN A 1 161 ? 19.610 4.676 12.709 1.00 87.94 161 GLN A N 1
ATOM 1261 C CA . GLN A 1 161 ? 19.744 4.495 14.157 1.00 87.94 161 GLN A CA 1
ATOM 1262 C C . GLN A 1 161 ? 18.426 4.021 14.782 1.00 87.94 161 GLN A C 1
ATOM 1264 O O . GLN A 1 161 ? 17.370 4.557 14.461 1.00 87.94 161 GLN A O 1
ATOM 1269 N N . LYS A 1 162 ? 18.498 3.102 15.756 1.00 85.56 162 LYS A N 1
ATOM 1270 C CA . LYS A 1 162 ? 17.324 2.588 16.497 1.00 85.56 162 LYS A CA 1
ATOM 1271 C C . LYS A 1 162 ? 16.531 3.659 17.259 1.00 85.56 162 LYS A C 1
ATOM 1273 O O . LYS A 1 162 ? 15.397 3.413 17.642 1.00 85.56 162 LYS A O 1
ATOM 1278 N N . SER A 1 163 ? 17.143 4.810 17.538 1.00 88.25 163 SER A N 1
ATOM 1279 C CA . SER A 1 163 ? 16.497 5.956 18.190 1.00 88.25 163 SER A CA 1
ATOM 1280 C C . SER A 1 163 ? 15.601 6.759 17.248 1.00 88.25 163 SER A C 1
ATOM 1282 O O . SER A 1 163 ? 14.784 7.544 17.722 1.00 88.25 163 SER A O 1
ATOM 1284 N N . LEU A 1 164 ? 15.775 6.610 15.932 1.00 88.81 164 LEU A N 1
ATOM 1285 C CA . LEU A 1 164 ? 14.947 7.290 14.949 1.00 88.81 164 LEU A CA 1
ATOM 1286 C C . LEU A 1 164 ? 13.614 6.552 14.777 1.00 88.81 164 LEU A C 1
ATOM 1288 O O . LEU A 1 164 ? 13.570 5.331 14.933 1.00 88.81 164 LEU A O 1
ATOM 1292 N N . PRO A 1 165 ? 12.542 7.265 14.394 1.00 85.00 165 PRO A N 1
ATOM 1293 C CA . PRO A 1 165 ? 11.252 6.651 14.113 1.00 85.00 165 PRO A CA 1
ATOM 1294 C C . PRO A 1 165 ? 11.379 5.512 13.085 1.00 85.00 165 PRO A C 1
ATOM 1296 O O . PRO A 1 165 ? 12.061 5.705 12.062 1.00 85.00 165 PRO A O 1
ATOM 1299 N N . PRO A 1 166 ? 10.770 4.338 13.340 1.00 86.69 166 PRO A N 1
ATOM 1300 C CA . PRO A 1 166 ? 10.765 3.228 12.395 1.00 86.69 166 PRO A CA 1
ATOM 1301 C C . PRO A 1 166 ? 9.962 3.583 11.142 1.00 86.69 166 PRO A C 1
ATOM 1303 O O . PRO A 1 166 ? 9.172 4.530 11.133 1.00 86.69 166 PRO A O 1
ATOM 1306 N N . VAL A 1 167 ? 10.200 2.827 10.074 1.00 87.31 167 VAL A N 1
ATOM 1307 C CA . VAL A 1 167 ? 9.440 2.931 8.825 1.00 87.31 167 VAL A CA 1
ATOM 1308 C C . VAL A 1 167 ? 8.024 2.397 9.062 1.00 87.31 167 VAL A C 1
ATOM 1310 O O . VAL A 1 167 ? 7.880 1.296 9.583 1.00 87.31 167 VAL A O 1
ATOM 1313 N N . ASP A 1 168 ? 7.004 3.176 8.696 1.00 84.19 168 ASP A N 1
ATOM 1314 C CA . ASP A 1 168 ? 5.580 2.820 8.858 1.00 84.19 168 ASP A CA 1
ATOM 1315 C C . ASP A 1 168 ? 4.920 2.473 7.517 1.00 84.19 168 ASP A C 1
ATOM 1317 O O . ASP A 1 168 ? 4.060 1.599 7.439 1.00 84.19 168 ASP A O 1
ATOM 1321 N N . TYR A 1 169 ? 5.346 3.125 6.434 1.00 88.25 169 TYR A N 1
ATOM 1322 C CA . TYR A 1 169 ? 4.772 2.907 5.112 1.00 88.25 169 TYR A CA 1
ATOM 1323 C C . TYR A 1 169 ? 5.794 3.189 4.013 1.00 88.25 169 TYR A C 1
ATOM 1325 O O . TYR A 1 169 ? 6.544 4.163 4.093 1.00 88.25 169 TYR A O 1
ATOM 1333 N N . VAL A 1 170 ? 5.829 2.331 2.990 1.00 95.88 170 VAL A N 1
ATOM 1334 C CA . VAL A 1 170 ? 6.688 2.482 1.809 1.00 95.88 170 VAL A CA 1
ATOM 1335 C C . VAL A 1 170 ? 5.894 2.143 0.560 1.00 95.88 170 VAL A C 1
ATOM 1337 O O . VAL A 1 170 ? 5.138 1.173 0.542 1.00 95.88 170 VAL A O 1
ATOM 1340 N N . VAL A 1 171 ? 6.111 2.928 -0.490 1.00 96.31 171 VAL A N 1
ATOM 1341 C CA . VAL A 1 171 ? 5.613 2.682 -1.843 1.00 96.31 171 VAL A CA 1
ATOM 1342 C C . VAL A 1 171 ? 6.779 2.854 -2.798 1.00 96.31 171 VAL A C 1
ATOM 1344 O O . VAL A 1 171 ? 7.523 3.830 -2.684 1.00 96.31 171 VAL A O 1
ATOM 1347 N N . LEU A 1 172 ? 6.932 1.916 -3.726 1.00 97.06 172 LEU A N 1
ATOM 1348 C CA . LEU A 1 172 ? 7.896 1.997 -4.817 1.00 97.06 172 LEU A CA 1
ATOM 1349 C C . LEU A 1 172 ? 7.117 2.252 -6.110 1.00 97.06 172 LEU A C 1
ATOM 1351 O O . LEU A 1 172 ? 6.080 1.627 -6.332 1.00 97.06 172 LEU A O 1
ATOM 1355 N N . GLY A 1 173 ? 7.574 3.214 -6.904 1.00 94.75 173 GLY A N 1
ATOM 1356 C CA . GLY A 1 173 ? 7.021 3.539 -8.216 1.00 94.75 173 GLY A CA 1
ATOM 1357 C C . GLY A 1 173 ? 7.938 3.088 -9.350 1.00 94.75 173 GLY A C 1
ATOM 1358 O O . GLY A 1 173 ? 8.865 2.302 -9.150 1.00 94.75 173 GLY A O 1
ATOM 1359 N N . GLU A 1 174 ? 7.671 3.594 -10.553 1.00 91.75 174 GLU A N 1
ATOM 1360 C CA . GLU A 1 174 ? 8.542 3.382 -11.710 1.00 91.75 174 GLU A CA 1
ATOM 1361 C C . GLU A 1 174 ? 9.867 4.143 -11.542 1.00 91.75 174 GLU A C 1
ATOM 1363 O O . GLU A 1 174 ? 9.897 5.300 -11.125 1.00 91.75 174 GLU A O 1
ATOM 1368 N N . GLY A 1 175 ? 10.982 3.508 -11.912 1.00 91.06 175 GLY A N 1
ATOM 1369 C CA . GLY A 1 175 ? 12.302 4.138 -11.846 1.00 91.06 175 GLY A CA 1
ATOM 1370 C C . GLY A 1 175 ? 12.741 4.445 -10.411 1.00 91.06 175 GLY A C 1
ATOM 1371 O O . GLY A 1 175 ? 12.843 3.540 -9.588 1.00 91.06 175 GLY A O 1
ATOM 1372 N N . ASP A 1 176 ? 13.035 5.718 -10.134 1.00 93.81 176 ASP A N 1
ATOM 1373 C CA . ASP A 1 176 ? 13.500 6.201 -8.824 1.00 93.81 176 ASP A CA 1
ATOM 1374 C C . ASP A 1 176 ? 12.362 6.769 -7.951 1.00 93.81 176 ASP A C 1
ATOM 1376 O O . ASP A 1 176 ? 12.620 7.416 -6.930 1.00 93.81 176 ASP A O 1
ATOM 1380 N N . ASP A 1 177 ? 11.103 6.539 -8.331 1.00 95.31 177 A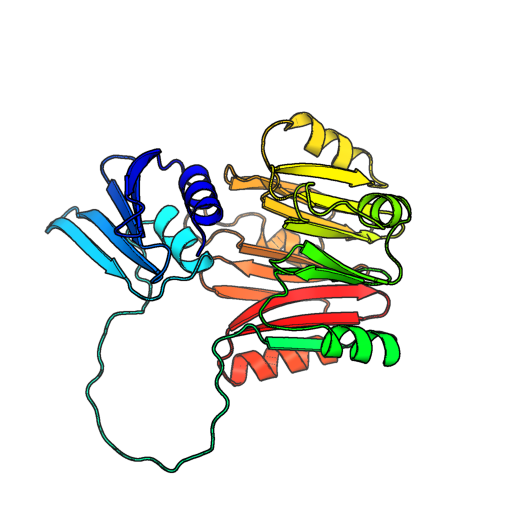SP A N 1
ATOM 1381 C CA . ASP A 1 177 ? 9.950 7.028 -7.583 1.00 95.31 177 ASP A CA 1
ATOM 1382 C C . ASP A 1 177 ? 9.751 6.225 -6.295 1.00 95.31 177 ASP A C 1
ATOM 1384 O O . ASP A 1 177 ? 9.710 4.991 -6.281 1.00 95.31 177 ASP A O 1
ATOM 1388 N N . TYR A 1 178 ? 9.610 6.932 -5.177 1.00 97.50 178 TYR A N 1
ATOM 1389 C CA . TYR A 1 178 ? 9.291 6.326 -3.892 1.00 97.50 178 TYR A CA 1
ATOM 1390 C C . TYR A 1 178 ? 8.528 7.287 -2.995 1.00 97.50 178 TYR A C 1
ATOM 1392 O O . TYR A 1 178 ? 8.665 8.508 -3.064 1.00 97.50 178 TYR A O 1
ATOM 1400 N N . PHE A 1 179 ? 7.784 6.705 -2.067 1.00 96.56 179 PHE A N 1
ATOM 1401 C CA . PHE A 1 179 ? 7.247 7.394 -0.907 1.00 96.56 179 PHE A CA 1
ATOM 1402 C C . PHE A 1 179 ? 7.601 6.580 0.332 1.00 96.56 179 PHE A C 1
ATOM 1404 O O . PHE A 1 179 ? 7.412 5.366 0.351 1.00 96.56 179 PHE A O 1
ATOM 1411 N N . VAL A 1 180 ? 8.111 7.238 1.370 1.00 95.38 180 VAL A N 1
ATOM 1412 C CA . VAL A 1 180 ? 8.345 6.634 2.681 1.00 95.38 180 VAL A CA 1
ATOM 1413 C C . VAL A 1 180 ? 7.770 7.523 3.772 1.00 95.38 180 VAL A C 1
ATOM 1415 O O . VAL A 1 180 ? 8.010 8.729 3.797 1.00 95.38 180 VAL A O 1
ATOM 1418 N N . GLN A 1 181 ? 7.045 6.912 4.700 1.00 88.81 181 GLN A N 1
ATOM 1419 C CA . GLN A 1 181 ? 6.542 7.537 5.916 1.00 88.81 181 GLN A CA 1
ATOM 1420 C C . GLN A 1 181 ? 7.054 6.776 7.135 1.00 88.81 181 GLN A C 1
ATOM 1422 O O . GLN A 1 181 ? 7.211 5.552 7.117 1.00 88.81 181 GLN A O 1
ATOM 1427 N N . PHE A 1 182 ? 7.326 7.519 8.199 1.00 86.06 182 PHE A N 1
ATOM 1428 C CA . PHE A 1 182 ? 7.814 7.001 9.466 1.00 86.06 182 PHE A CA 1
ATOM 1429 C C . PHE A 1 182 ? 6.736 7.104 10.547 1.00 86.06 182 PHE A C 1
ATOM 1431 O O . PHE A 1 182 ? 5.784 7.872 10.425 1.00 86.06 182 PHE A O 1
ATOM 1438 N N . ALA A 1 183 ? 6.908 6.359 11.639 1.00 80.94 183 ALA A N 1
ATOM 1439 C CA . ALA A 1 183 ? 5.915 6.272 12.714 1.00 80.94 183 ALA A CA 1
ATOM 1440 C C . ALA A 1 183 ? 5.634 7.598 13.455 1.00 80.94 183 ALA A C 1
ATOM 1442 O O . ALA A 1 183 ? 4.659 7.696 14.194 1.00 80.94 183 ALA A O 1
ATOM 1443 N N . ASP A 1 184 ? 6.475 8.622 13.286 1.00 77.12 184 ASP A N 1
ATOM 1444 C CA . ASP A 1 184 ? 6.229 9.976 13.802 1.00 77.12 184 ASP A CA 1
ATOM 1445 C C . ASP A 1 184 ? 5.402 10.852 12.840 1.00 77.12 184 ASP A C 1
ATOM 1447 O O . ASP A 1 184 ? 5.173 12.028 13.117 1.00 77.12 184 ASP A O 1
ATOM 1451 N N . GLY A 1 185 ? 4.965 10.290 11.709 1.00 76.94 185 GLY A N 1
ATOM 1452 C CA . GLY A 1 185 ? 4.232 10.979 10.651 1.00 76.94 185 GLY A CA 1
ATOM 1453 C C . GLY A 1 185 ? 5.124 11.731 9.662 1.00 76.94 185 GLY A C 1
ATOM 1454 O O . GLY A 1 185 ? 4.615 12.212 8.647 1.00 76.94 185 GLY A O 1
ATOM 1455 N N . SER A 1 186 ? 6.438 11.820 9.905 1.00 84.38 186 SER A N 1
ATOM 1456 C CA . SER A 1 186 ? 7.359 12.403 8.930 1.00 84.38 186 SER A CA 1
ATOM 1457 C C . SER A 1 186 ? 7.398 11.548 7.663 1.00 84.38 186 SER A C 1
ATOM 1459 O O . SER A 1 186 ? 7.279 10.322 7.714 1.00 84.38 186 SER A O 1
ATOM 1461 N N . CYS A 1 187 ? 7.554 12.190 6.508 1.00 90.38 187 CYS A N 1
ATOM 1462 C CA . CYS A 1 187 ? 7.635 11.500 5.227 1.00 90.38 187 CYS A CA 1
ATOM 1463 C C . CYS A 1 187 ? 8.701 12.113 4.319 1.00 90.38 187 CYS A C 1
ATOM 1465 O O . CYS A 1 187 ? 9.158 13.240 4.516 1.00 90.38 187 CYS A O 1
ATOM 1467 N N . GLN A 1 188 ? 9.131 11.325 3.342 1.00 93.44 188 GLN A N 1
ATOM 1468 C CA . GLN A 1 188 ? 10.020 11.727 2.264 1.00 93.44 188 GLN A CA 1
ATOM 1469 C C . GLN A 1 188 ? 9.574 11.013 0.993 1.00 93.44 188 GLN A C 1
ATOM 1471 O O . GLN A 1 188 ? 9.109 9.875 1.044 1.00 93.44 188 GLN A O 1
ATOM 1476 N N . TRP A 1 189 ? 9.722 11.676 -0.145 1.00 94.94 189 TRP A N 1
ATOM 1477 C CA . TRP A 1 189 ? 9.350 11.108 -1.427 1.00 94.94 189 TRP A CA 1
ATOM 1478 C C . TRP A 1 189 ? 10.228 11.654 -2.545 1.00 94.94 189 TRP A C 1
ATOM 1480 O O . TRP A 1 189 ? 10.767 12.757 -2.445 1.00 94.94 189 TRP A O 1
ATOM 1490 N N . SER A 1 190 ? 10.319 10.871 -3.610 1.00 94.44 190 SER A N 1
ATOM 1491 C CA . SER A 1 190 ? 10.770 11.288 -4.930 1.00 94.44 190 SER A CA 1
ATOM 1492 C C . SER A 1 190 ? 9.707 10.838 -5.920 1.00 94.44 190 SER A C 1
ATOM 1494 O O . SER A 1 190 ? 9.192 9.727 -5.805 1.00 94.44 190 SER A O 1
ATOM 1496 N N . ALA A 1 191 ? 9.340 11.717 -6.842 1.00 90.31 191 ALA A N 1
ATOM 1497 C CA . ALA A 1 191 ? 8.388 11.414 -7.896 1.00 90.31 191 ALA A CA 1
ATOM 1498 C C . ALA A 1 191 ? 8.833 12.120 -9.175 1.00 90.31 191 ALA A C 1
ATOM 1500 O O . ALA A 1 191 ? 9.159 13.312 -9.140 1.00 90.31 191 ALA A O 1
ATOM 1501 N N . TYR A 1 192 ? 8.829 11.397 -10.290 1.00 86.75 192 TYR A N 1
ATOM 1502 C CA . TYR A 1 192 ? 9.152 11.927 -11.606 1.00 86.75 192 TYR A CA 1
ATOM 1503 C C . TYR A 1 192 ? 8.148 13.008 -12.016 1.00 86.75 192 TYR A C 1
ATOM 1505 O O . TYR A 1 192 ? 8.523 14.048 -12.562 1.00 86.75 192 TYR A O 1
ATOM 1513 N N . ASP A 1 193 ? 6.867 12.778 -11.717 1.00 86.62 193 ASP A N 1
ATOM 1514 C CA . ASP A 1 193 ? 5.802 13.729 -12.002 1.00 86.62 193 ASP A CA 1
ATOM 1515 C C . ASP A 1 193 ? 5.701 14.808 -10.909 1.00 86.62 193 ASP A C 1
ATOM 1517 O O . ASP A 1 193 ? 5.482 14.530 -9.725 1.00 86.62 193 ASP A O 1
ATOM 1521 N N . HIS A 1 194 ? 5.818 16.075 -11.320 1.00 86.62 194 HIS A N 1
ATOM 1522 C CA . HIS A 1 194 ? 5.775 17.218 -10.407 1.00 86.62 194 HIS A CA 1
ATOM 1523 C C . HIS A 1 194 ? 4.421 17.375 -9.697 1.00 86.62 194 HIS A C 1
ATOM 1525 O O . HIS A 1 194 ? 4.365 17.929 -8.601 1.00 86.62 194 HIS A O 1
ATOM 1531 N N . SER A 1 195 ? 3.331 16.853 -10.263 1.00 91.38 195 SER A N 1
ATOM 1532 C CA . SER A 1 195 ? 1.999 16.965 -9.665 1.00 91.38 195 SER A CA 1
ATOM 1533 C C . SER A 1 195 ? 1.864 16.184 -8.355 1.00 91.38 195 SER A C 1
ATOM 1535 O O . SER A 1 195 ? 1.157 16.639 -7.456 1.00 91.38 195 SER A O 1
ATOM 1537 N N . VAL A 1 196 ? 2.586 15.064 -8.191 1.00 92.06 196 VAL A N 1
ATOM 1538 C CA . VAL A 1 196 ? 2.657 14.334 -6.910 1.00 92.06 196 VAL A CA 1
ATOM 1539 C C . VAL A 1 196 ? 3.324 15.202 -5.845 1.00 92.06 196 VAL A C 1
ATOM 1541 O O . VAL A 1 196 ? 2.893 15.254 -4.693 1.00 92.06 196 VAL A O 1
ATOM 1544 N N . TRP A 1 197 ? 4.372 15.926 -6.228 1.00 90.69 197 TRP A N 1
ATOM 1545 C CA . TRP A 1 197 ? 5.052 16.840 -5.323 1.00 90.69 197 TRP A CA 1
ATOM 1546 C C . TRP A 1 197 ? 4.143 18.008 -4.925 1.00 90.69 197 TRP A C 1
ATOM 1548 O O . TRP A 1 197 ? 3.989 18.280 -3.735 1.00 90.69 197 TRP A O 1
ATOM 1558 N N . GLU A 1 198 ? 3.481 18.646 -5.893 1.00 92.12 198 GLU A N 1
ATOM 1559 C CA . GLU A 1 198 ? 2.567 19.766 -5.643 1.00 92.12 198 GLU A CA 1
ATOM 1560 C C . GLU A 1 198 ? 1.403 19.365 -4.731 1.00 92.12 198 GLU A C 1
ATOM 1562 O O . GLU A 1 198 ? 1.084 20.080 -3.778 1.00 92.12 198 GLU A O 1
ATOM 1567 N N . ILE A 1 199 ? 0.779 18.208 -4.980 1.00 93.81 199 ILE A N 1
ATOM 1568 C CA . ILE A 1 199 ? -0.385 17.769 -4.206 1.00 93.81 199 ILE A CA 1
ATOM 1569 C C . ILE A 1 199 ? -0.002 17.405 -2.765 1.00 93.81 199 ILE A C 1
ATOM 1571 O O . ILE A 1 199 ? -0.708 17.808 -1.837 1.00 93.81 199 ILE A O 1
ATOM 1575 N N . LEU A 1 200 ? 1.130 16.720 -2.554 1.00 92.00 200 LEU A N 1
ATOM 1576 C CA . LEU A 1 200 ? 1.616 16.391 -1.211 1.00 92.00 200 LEU A CA 1
ATOM 1577 C C . LEU A 1 200 ? 1.979 17.659 -0.428 1.00 92.00 200 LEU A C 1
ATOM 1579 O O . LEU A 1 200 ? 1.616 17.773 0.742 1.00 92.00 200 LEU A O 1
ATOM 1583 N N . GLN A 1 201 ? 2.605 18.647 -1.075 1.00 90.00 201 GLN A N 1
ATOM 1584 C CA . GLN A 1 201 ? 2.912 19.928 -0.433 1.00 90.00 201 GLN A CA 1
ATOM 1585 C C . GLN A 1 201 ? 1.683 20.776 -0.136 1.00 90.00 201 GLN A C 1
ATOM 1587 O O . GLN A 1 201 ? 1.601 21.390 0.925 1.00 90.00 201 GLN A O 1
ATOM 1592 N N . SER A 1 202 ? 0.698 20.790 -1.034 1.00 90.81 202 SER A N 1
ATOM 1593 C CA . SER A 1 202 ? -0.542 21.547 -0.832 1.00 90.81 202 SER A CA 1
ATOM 1594 C C . SER A 1 202 ? -1.316 21.120 0.422 1.00 90.81 202 SER A C 1
ATOM 1596 O O . SER A 1 202 ? -2.174 21.862 0.903 1.00 90.81 202 SER A O 1
ATOM 1598 N N . ARG A 1 203 ? -1.006 19.931 0.957 1.00 87.94 203 ARG A N 1
ATOM 1599 C CA . ARG A 1 203 ? -1.624 19.342 2.148 1.00 87.94 203 ARG A CA 1
ATOM 1600 C C . ARG A 1 203 ? -0.604 19.012 3.233 1.00 87.94 203 ARG A C 1
ATOM 1602 O O . ARG A 1 203 ? -0.816 18.086 4.019 1.00 87.94 203 ARG A O 1
ATOM 1609 N N . GLU A 1 204 ? 0.476 19.789 3.299 1.00 83.88 204 GLU A N 1
ATOM 1610 C CA . GLU A 1 204 ? 1.466 19.687 4.369 1.00 83.88 204 GLU A CA 1
ATOM 1611 C C . GLU A 1 204 ? 0.783 19.707 5.751 1.00 83.88 204 GLU A C 1
ATOM 1613 O O . GLU A 1 204 ? -0.131 20.489 6.016 1.00 83.88 204 GLU A O 1
ATOM 1618 N N . GLY A 1 205 ? 1.198 18.792 6.628 1.00 77.44 205 GLY A N 1
ATOM 1619 C CA . GLY A 1 205 ? 0.605 18.607 7.955 1.00 77.44 205 GLY A CA 1
ATOM 1620 C C . GLY A 1 205 ? -0.599 17.661 8.007 1.00 77.44 205 GLY A C 1
ATOM 1621 O O . GLY A 1 205 ? -1.022 17.310 9.106 1.00 77.44 205 GLY A O 1
ATOM 1622 N N . THR A 1 206 ? -1.121 17.197 6.866 1.00 78.94 206 THR A N 1
ATOM 1623 C CA . THR A 1 206 ? -2.108 16.104 6.823 1.00 78.94 206 THR A CA 1
ATOM 1624 C C . THR A 1 206 ? -1.396 14.803 6.447 1.00 78.94 206 THR A C 1
ATOM 1626 O O . THR A 1 206 ? -0.877 14.716 5.332 1.00 78.94 206 THR A O 1
ATOM 1629 N N . PRO A 1 207 ? -1.343 13.783 7.321 1.00 78.25 207 PRO A N 1
ATOM 1630 C CA . PRO A 1 207 ? -0.631 12.555 6.994 1.00 78.25 207 PRO A CA 1
ATOM 1631 C C . PRO A 1 207 ? -1.290 11.805 5.832 1.00 78.25 207 PRO A C 1
ATOM 1633 O O . PRO A 1 207 ? -2.517 11.774 5.688 1.00 78.25 207 PRO A O 1
ATOM 1636 N N . VAL A 1 208 ? -0.450 11.198 4.998 1.00 82.56 208 VAL A N 1
ATOM 1637 C CA . VAL A 1 208 ? -0.881 10.296 3.929 1.00 82.56 208 VAL A CA 1
ATOM 1638 C C . VAL A 1 208 ? -1.284 8.970 4.565 1.00 82.56 208 VAL A C 1
ATOM 1640 O O . VAL A 1 208 ? -0.533 8.417 5.359 1.00 82.56 208 VAL A O 1
ATOM 1643 N N . GLU A 1 209 ? -2.468 8.471 4.224 1.00 83.31 209 GLU A N 1
ATOM 1644 C CA . GLU A 1 209 ? -2.964 7.169 4.681 1.00 83.31 209 GLU A CA 1
ATOM 1645 C C . GLU A 1 209 ? -2.694 6.068 3.651 1.00 83.31 209 GLU A C 1
ATOM 1647 O O . GLU A 1 209 ? -2.392 4.933 4.010 1.00 83.31 209 GLU A O 1
ATOM 1652 N N . LEU A 1 210 ? -2.816 6.393 2.363 1.00 89.62 210 LEU A N 1
ATOM 1653 C CA . LEU A 1 210 ? -2.573 5.457 1.273 1.00 89.62 210 LEU A CA 1
ATOM 1654 C C . LEU A 1 210 ? -2.063 6.222 0.059 1.00 89.62 210 LEU A C 1
ATOM 1656 O O . LEU A 1 210 ? -2.673 7.203 -0.365 1.00 89.62 210 LEU A O 1
ATOM 1660 N N . LEU A 1 211 ? -0.970 5.738 -0.518 1.00 95.50 211 LEU A N 1
ATOM 1661 C CA . LEU A 1 211 ? -0.417 6.238 -1.771 1.00 95.50 211 LEU A CA 1
ATOM 1662 C C . LEU A 1 211 ? -0.127 5.059 -2.691 1.00 95.50 211 LEU A C 1
ATOM 1664 O O . LEU A 1 211 ? 0.424 4.059 -2.242 1.00 95.50 211 LEU A O 1
ATOM 1668 N N . ALA A 1 212 ? -0.476 5.184 -3.963 1.00 96.94 212 ALA A N 1
ATOM 1669 C CA . ALA A 1 212 ? -0.046 4.261 -5.003 1.00 96.94 212 ALA A CA 1
ATOM 1670 C C . ALA A 1 212 ? 0.449 5.068 -6.201 1.00 96.94 212 ALA A C 1
ATOM 1672 O O . ALA A 1 212 ? -0.266 5.956 -6.670 1.00 96.94 212 ALA A O 1
ATOM 1673 N N . PHE A 1 213 ? 1.647 4.757 -6.689 1.00 97.00 213 PHE A N 1
ATOM 1674 C CA . PHE A 1 213 ? 2.091 5.213 -8.003 1.00 97.00 213 PHE A CA 1
ATOM 1675 C C . PHE A 1 213 ? 1.401 4.379 -9.080 1.00 97.00 213 PHE A C 1
ATOM 1677 O O . PHE A 1 213 ? 1.132 3.200 -8.868 1.00 97.00 213 PHE A O 1
ATOM 1684 N N . ALA A 1 214 ? 1.088 5.000 -10.210 1.00 96.44 214 ALA A N 1
ATOM 1685 C CA . ALA A 1 214 ? 0.529 4.355 -11.388 1.00 96.44 214 ALA A CA 1
ATOM 1686 C C . ALA A 1 214 ? 1.374 4.710 -12.625 1.00 96.44 214 ALA A C 1
ATOM 1688 O O . ALA A 1 214 ? 2.067 5.733 -12.611 1.00 96.44 214 ALA A O 1
ATOM 1689 N N . PRO A 1 215 ? 1.310 3.903 -13.697 1.00 94.56 215 PRO A N 1
ATOM 1690 C CA . PRO A 1 215 ? 2.164 4.092 -14.863 1.00 94.56 215 PRO A CA 1
ATOM 1691 C C . PRO A 1 215 ? 2.069 5.484 -15.482 1.00 94.56 215 PRO A C 1
ATOM 1693 O O . PRO A 1 215 ? 1.002 6.109 -15.498 1.00 94.56 215 PRO A O 1
ATOM 1696 N N . GLY A 1 216 ? 3.189 5.964 -16.025 1.00 92.62 216 GLY A N 1
ATOM 1697 C CA . GLY A 1 216 ? 3.233 7.237 -16.749 1.00 92.62 216 GLY A CA 1
ATOM 1698 C C . GLY A 1 216 ? 2.981 8.470 -15.875 1.00 92.62 216 GLY A C 1
ATOM 1699 O O . GLY A 1 216 ? 2.378 9.433 -16.347 1.00 92.62 216 GLY A O 1
ATOM 1700 N N . GLY A 1 217 ? 3.413 8.435 -14.610 1.00 93.19 217 GLY A N 1
ATOM 1701 C CA . GLY A 1 217 ? 3.255 9.542 -13.656 1.00 93.19 217 GLY A CA 1
ATOM 1702 C C . GLY A 1 217 ? 1.879 9.610 -12.986 1.00 93.19 217 GLY A C 1
ATOM 1703 O O . GLY A 1 217 ? 1.556 10.590 -12.314 1.00 93.19 217 GLY A O 1
ATOM 1704 N N . GLY A 1 218 ? 1.044 8.582 -13.162 1.00 96.00 218 GLY A N 1
ATOM 1705 C CA . GLY A 1 218 ? -0.226 8.476 -12.459 1.00 96.00 218 GLY A CA 1
ATOM 1706 C C . GLY A 1 218 ? -0.042 8.238 -10.957 1.00 96.00 218 GLY A C 1
ATOM 1707 O O . GLY A 1 218 ? 0.996 7.774 -10.489 1.00 96.00 218 GLY A O 1
ATOM 1708 N N . TYR A 1 219 ? -1.078 8.532 -10.178 1.00 96.81 219 TYR A N 1
ATOM 1709 C CA . TYR A 1 219 ? -1.082 8.285 -8.741 1.00 96.81 219 TYR A CA 1
ATOM 1710 C C . TYR A 1 219 ? -2.493 8.194 -8.167 1.00 96.81 219 TYR A C 1
ATOM 1712 O O . TYR A 1 219 ? -3.458 8.728 -8.719 1.00 96.81 219 TYR A O 1
ATOM 1720 N N . TYR A 1 220 ? -2.590 7.574 -6.997 1.00 97.19 220 TYR A N 1
ATOM 1721 C CA . TYR A 1 220 ? -3.696 7.696 -6.055 1.00 97.19 220 TYR A CA 1
ATOM 1722 C C . TYR A 1 220 ? -3.133 8.128 -4.704 1.00 97.19 220 TYR A C 1
ATOM 1724 O O . TYR A 1 220 ? -2.171 7.530 -4.230 1.00 97.19 220 TYR A O 1
ATOM 1732 N N . ILE A 1 221 ? -3.740 9.133 -4.075 1.00 95.00 221 ILE A N 1
ATOM 1733 C CA . ILE A 1 221 ? -3.394 9.579 -2.723 1.00 95.00 221 ILE A CA 1
ATOM 1734 C C . ILE A 1 221 ? -4.678 9.706 -1.910 1.00 95.00 221 ILE A C 1
ATOM 1736 O O . ILE A 1 221 ? -5.662 10.297 -2.358 1.00 95.00 221 ILE A O 1
ATOM 1740 N N . MET A 1 222 ? -4.658 9.159 -0.702 1.00 88.62 222 MET A N 1
ATOM 1741 C CA . MET A 1 222 ? -5.684 9.317 0.319 1.00 88.62 222 MET A CA 1
ATOM 1742 C C . MET A 1 222 ? -5.016 9.768 1.607 1.00 88.62 222 MET A C 1
ATOM 1744 O O . MET A 1 222 ? -3.989 9.217 2.006 1.00 88.62 222 MET A O 1
ATOM 1748 N N . TRP A 1 223 ? -5.607 10.766 2.246 1.00 84.19 223 TRP A N 1
ATOM 1749 C CA . TRP A 1 223 ? -5.126 11.323 3.503 1.00 84.19 223 TRP A CA 1
ATOM 1750 C C . TRP A 1 223 ? -5.929 10.786 4.678 1.00 84.19 223 TRP A C 1
ATOM 1752 O O . TRP A 1 223 ? -7.045 10.292 4.509 1.00 84.19 223 TRP A O 1
ATOM 1762 N N . GLU A 1 224 ? -5.380 10.939 5.881 1.00 78.06 224 GLU A N 1
ATOM 1763 C CA . GLU A 1 224 ? -6.039 10.500 7.112 1.00 78.06 224 GLU A CA 1
ATOM 1764 C C . GLU A 1 224 ? -7.406 11.146 7.353 1.00 78.06 224 GLU A C 1
ATOM 1766 O O . GLU A 1 224 ? -8.219 10.563 8.055 1.00 78.06 224 GLU A O 1
ATOM 1771 N N . ASP A 1 225 ? -7.706 12.313 6.782 1.00 74.88 225 ASP A N 1
ATOM 1772 C CA . ASP A 1 225 ? -9.040 12.923 6.885 1.00 74.88 225 ASP A CA 1
ATOM 1773 C C . ASP A 1 225 ? -10.084 12.301 5.939 1.00 74.88 225 ASP A C 1
ATOM 1775 O O . ASP A 1 225 ? -11.247 12.708 5.926 1.00 74.88 225 ASP A O 1
ATOM 1779 N N . GLY A 1 226 ? -9.689 11.282 5.173 1.00 74.44 226 GLY A N 1
ATOM 1780 C CA . GLY A 1 226 ? -10.544 10.529 4.265 1.00 74.44 226 GLY A CA 1
ATOM 1781 C C . GLY A 1 226 ? -10.741 11.176 2.896 1.00 74.44 226 GLY A C 1
ATOM 1782 O O . GLY A 1 226 ? -11.357 10.548 2.029 1.00 74.44 226 GLY A O 1
ATOM 1783 N N . GLU A 1 227 ? -10.216 12.381 2.666 1.00 82.44 227 GLU A N 1
ATOM 1784 C CA . GLU A 1 227 ? -10.148 12.941 1.320 1.00 82.44 227 GLU A CA 1
ATOM 1785 C C . GLU A 1 227 ? -9.172 12.130 0.462 1.00 82.44 227 GLU A C 1
ATOM 1787 O O . GLU A 1 227 ? -8.193 11.556 0.946 1.00 82.44 227 GLU A O 1
ATOM 1792 N N . SER A 1 228 ? -9.438 12.079 -0.841 1.00 90.69 228 SER A N 1
ATOM 1793 C CA . SER A 1 228 ? -8.588 11.370 -1.796 1.00 90.69 228 SER A CA 1
ATOM 1794 C C . SER A 1 228 ? -8.570 12.082 -3.139 1.00 90.69 228 SER A C 1
ATOM 1796 O O . SER A 1 228 ? -9.544 12.727 -3.528 1.00 90.69 228 SER A O 1
ATOM 1798 N N . CYS A 1 229 ? -7.463 11.955 -3.857 1.00 93.62 229 CYS A N 1
ATOM 1799 C CA . CYS A 1 229 ? -7.334 12.415 -5.230 1.00 93.62 229 CYS A CA 1
ATOM 1800 C C . CYS A 1 229 ? -6.512 11.419 -6.040 1.00 93.62 229 CYS A C 1
ATOM 1802 O O . CYS A 1 229 ? -5.711 10.658 -5.496 1.00 93.62 229 CYS A O 1
ATOM 1804 N N . TRP A 1 230 ? -6.689 11.441 -7.353 1.00 96.06 230 TRP A N 1
ATOM 1805 C CA . TRP A 1 230 ? -5.921 10.594 -8.247 1.00 96.06 230 TRP A CA 1
ATOM 1806 C C . TRP A 1 230 ? -5.844 11.183 -9.649 1.00 96.06 230 TRP A C 1
ATOM 1808 O O . TRP A 1 230 ? -6.742 11.909 -10.085 1.00 96.06 230 TRP A O 1
ATOM 1818 N N . LEU A 1 231 ? -4.793 10.806 -10.368 1.00 96.06 231 LEU A N 1
ATOM 1819 C CA . LEU A 1 231 ? -4.552 11.150 -11.764 1.00 96.06 231 LEU A CA 1
ATOM 1820 C C . LEU A 1 231 ? -3.971 9.927 -12.478 1.00 96.06 231 LEU A C 1
ATOM 1822 O O . LEU A 1 231 ? -3.260 9.139 -11.869 1.00 96.06 231 LEU A O 1
ATOM 1826 N N . GLY A 1 232 ? -4.292 9.736 -13.758 1.00 95.75 232 GLY A N 1
ATOM 1827 C CA . GLY A 1 232 ? -3.617 8.722 -14.582 1.00 95.75 232 GLY A CA 1
ATOM 1828 C C . GLY A 1 232 ? -3.824 7.256 -14.172 1.00 95.75 232 GLY A C 1
ATOM 1829 O O . GLY A 1 232 ? -3.074 6.401 -14.619 1.00 95.75 232 GLY A O 1
ATOM 1830 N N . LEU A 1 233 ? -4.824 6.930 -13.342 1.00 97.31 233 LEU A N 1
ATOM 1831 C CA . LEU A 1 233 ? -5.083 5.536 -12.957 1.00 97.31 233 LEU A CA 1
ATOM 1832 C C . LEU A 1 233 ? -5.561 4.675 -14.139 1.00 97.31 233 LEU A C 1
ATOM 1834 O O . LEU A 1 233 ? -6.291 5.189 -15.000 1.00 97.31 233 LEU A O 1
ATOM 1838 N N . PRO A 1 234 ? -5.284 3.351 -14.124 1.00 97.19 234 PRO A N 1
ATOM 1839 C CA . PRO A 1 234 ? -5.880 2.406 -15.060 1.00 97.19 234 PRO A CA 1
ATOM 1840 C C . PRO A 1 234 ? -7.393 2.592 -15.161 1.00 97.19 234 PRO A C 1
ATOM 1842 O O . PRO A 1 234 ? -8.090 2.785 -14.159 1.00 97.19 234 PRO A O 1
ATOM 1845 N N . ARG A 1 235 ? -7.933 2.530 -16.383 1.00 95.44 235 ARG A N 1
ATOM 1846 C CA . ARG A 1 235 ? -9.345 2.858 -16.646 1.00 95.44 235 ARG A CA 1
ATOM 1847 C C . ARG A 1 235 ? -10.302 2.000 -15.815 1.00 95.44 235 ARG A C 1
ATOM 1849 O O . ARG A 1 235 ? -11.314 2.514 -15.333 1.00 95.44 235 ARG A O 1
ATOM 1856 N N . GLY A 1 236 ? -9.994 0.712 -15.647 1.00 94.62 236 GLY A N 1
ATOM 1857 C CA . GLY A 1 236 ? -10.766 -0.209 -14.811 1.00 94.62 236 GLY A CA 1
ATOM 1858 C C . GLY A 1 236 ? -10.858 0.284 -13.369 1.00 94.62 236 GLY A C 1
ATOM 1859 O O . GLY A 1 236 ? -11.964 0.460 -12.849 1.00 94.62 236 GLY A O 1
ATOM 1860 N N . LEU A 1 237 ? -9.711 0.609 -12.770 1.00 96.44 237 LEU A N 1
ATOM 1861 C CA . LEU A 1 237 ? -9.617 1.153 -11.420 1.00 96.44 237 LEU A CA 1
ATOM 1862 C C . LEU A 1 237 ? -10.318 2.508 -11.290 1.00 96.44 237 LEU A C 1
ATOM 1864 O O . LEU A 1 237 ? -11.159 2.681 -10.408 1.00 96.44 237 LEU A O 1
ATOM 1868 N N . HIS A 1 238 ? -10.047 3.445 -12.203 1.00 95.38 238 HIS A N 1
ATOM 1869 C CA . HIS A 1 238 ? -10.705 4.752 -12.234 1.00 95.38 238 HIS A CA 1
ATOM 1870 C C . HIS A 1 238 ? -12.232 4.604 -12.208 1.00 95.38 238 HIS A C 1
ATOM 1872 O O . HIS A 1 238 ? -12.902 5.244 -11.401 1.00 95.38 238 HIS A O 1
ATOM 1878 N N . ASN A 1 239 ? -12.784 3.697 -13.019 1.00 93.12 239 ASN A N 1
ATOM 1879 C CA . ASN A 1 239 ? -14.220 3.419 -13.058 1.00 93.12 239 ASN A CA 1
ATOM 1880 C C . ASN A 1 239 ? -14.762 2.807 -11.754 1.00 93.12 239 ASN A C 1
ATOM 1882 O O . ASN A 1 239 ? -15.943 2.968 -11.448 1.00 93.12 239 ASN A O 1
ATOM 1886 N N . LYS A 1 240 ? -13.939 2.076 -10.987 1.00 92.44 240 LYS A N 1
ATOM 1887 C CA . LYS A 1 240 ? -14.333 1.553 -9.667 1.00 92.44 240 LYS A CA 1
ATOM 1888 C C . LYS A 1 240 ? -14.349 2.627 -8.587 1.00 92.44 240 LYS A C 1
ATOM 1890 O O . LYS A 1 240 ? -15.104 2.468 -7.623 1.00 92.44 240 LYS A O 1
ATOM 1895 N N . LEU A 1 241 ? -13.532 3.668 -8.731 1.00 91.12 241 LEU A N 1
ATOM 1896 C CA . LEU A 1 241 ? -13.418 4.771 -7.778 1.00 91.12 241 LEU A CA 1
ATOM 1897 C C . LEU A 1 241 ? -14.420 5.892 -8.084 1.00 91.12 241 LEU A C 1
ATOM 1899 O O . LEU A 1 241 ? -15.122 6.356 -7.181 1.00 91.12 241 LEU A O 1
ATOM 1903 N N . ILE A 1 242 ? -14.544 6.292 -9.353 1.00 87.75 242 ILE A N 1
ATOM 1904 C CA . ILE A 1 242 ? -15.443 7.369 -9.769 1.00 87.75 242 ILE A CA 1
ATOM 1905 C C . ILE A 1 242 ? -16.909 6.955 -9.589 1.00 87.75 242 ILE A C 1
ATOM 1907 O O . ILE A 1 242 ? -17.333 5.857 -9.948 1.00 87.75 242 ILE A O 1
ATOM 1911 N N . GLY A 1 243 ? -17.712 7.835 -8.990 1.00 66.44 243 GLY A N 1
ATOM 1912 C CA . GLY A 1 243 ? -19.139 7.577 -8.784 1.00 66.44 243 GLY A CA 1
ATOM 1913 C C . GLY A 1 243 ? -19.462 6.556 -7.687 1.00 66.44 243 GLY A C 1
ATOM 1914 O O . GLY A 1 243 ? -20.613 6.114 -7.589 1.00 66.44 243 GLY A O 1
ATOM 1915 N N . ARG A 1 244 ? -18.500 6.188 -6.824 1.00 74.19 244 ARG A N 1
ATOM 1916 C CA . ARG A 1 244 ? -18.839 5.461 -5.592 1.00 74.19 244 ARG A CA 1
ATOM 1917 C C . ARG A 1 244 ? -19.780 6.309 -4.740 1.00 74.19 244 ARG A C 1
ATOM 1919 O O . ARG A 1 244 ? -19.493 7.449 -4.389 1.00 74.19 244 ARG A O 1
ATOM 1926 N N . GLN A 1 245 ? -20.922 5.726 -4.390 1.00 65.06 245 GLN A N 1
ATOM 1927 C CA . GLN A 1 245 ? -21.843 6.327 -3.431 1.00 65.06 245 GLN A CA 1
ATOM 1928 C C . GLN A 1 245 ? -21.172 6.384 -2.054 1.00 65.06 245 GLN A C 1
ATOM 1930 O O . GLN A 1 245 ? -20.572 5.394 -1.637 1.00 65.06 245 GLN A O 1
ATOM 1935 N N . LYS A 1 246 ? -21.343 7.493 -1.320 1.00 70.56 246 LYS A N 1
ATOM 1936 C CA . LYS A 1 246 ? -20.811 7.672 0.050 1.00 70.56 246 LYS A CA 1
ATOM 1937 C C . LYS A 1 246 ? -21.238 6.572 1.037 1.00 70.56 246 LYS A C 1
ATOM 1939 O O . LYS A 1 246 ? -20.598 6.392 2.062 1.00 70.56 246 LYS A O 1
ATOM 1944 N N . SER A 1 247 ? -22.326 5.860 0.740 1.00 69.88 247 SER A N 1
ATOM 1945 C CA . SER A 1 247 ? -22.841 4.733 1.527 1.00 69.88 247 SER A CA 1
ATOM 1946 C C . SER A 1 247 ? -22.091 3.416 1.310 1.00 69.88 247 SER A C 1
ATOM 1948 O O . SER A 1 247 ? -22.306 2.474 2.066 1.00 69.88 247 SER A O 1
ATOM 1950 N N . ARG A 1 248 ? -21.252 3.306 0.272 1.00 74.44 248 ARG A N 1
ATOM 1951 C CA . ARG A 1 248 ? -20.407 2.125 0.052 1.00 74.44 248 ARG A CA 1
ATOM 1952 C C . ARG A 1 248 ? -19.150 2.215 0.917 1.00 74.44 248 ARG A C 1
ATOM 1954 O O . ARG A 1 248 ? -18.715 3.311 1.264 1.00 74.44 248 ARG A O 1
ATOM 1961 N N . ALA A 1 249 ? -18.556 1.065 1.228 1.00 78.31 249 ALA A N 1
ATOM 1962 C CA . ALA A 1 249 ? -17.336 0.992 2.030 1.00 78.31 249 ALA A CA 1
ATOM 1963 C C . ALA A 1 249 ? -16.212 1.876 1.456 1.00 78.31 249 ALA A C 1
ATOM 1965 O O . ALA A 1 249 ? -16.088 2.022 0.239 1.00 78.31 249 ALA A O 1
ATOM 1966 N N . GLY A 1 250 ? -15.396 2.489 2.309 1.00 82.38 250 GLY A N 1
ATOM 1967 C CA . GLY A 1 250 ? -14.213 3.228 1.856 1.00 82.38 250 GLY A CA 1
ATOM 1968 C C . GLY A 1 250 ? -13.178 2.319 1.185 1.00 82.38 250 GLY A C 1
ATOM 1969 O O . GLY A 1 250 ? -13.241 1.094 1.312 1.00 82.38 250 GLY A O 1
ATOM 1970 N N . VAL A 1 251 ? -12.225 2.919 0.470 1.00 88.50 251 VAL A N 1
ATOM 1971 C CA . VAL A 1 251 ? -11.001 2.215 0.062 1.00 88.50 251 VAL A CA 1
ATOM 1972 C C . VAL A 1 251 ? -10.193 1.912 1.325 1.00 88.50 251 VAL A C 1
ATOM 1974 O O . VAL A 1 251 ? -9.974 2.801 2.150 1.00 88.50 251 VAL A O 1
ATOM 1977 N N . GLU A 1 252 ? -9.809 0.647 1.484 1.00 86.00 252 GLU A N 1
ATOM 19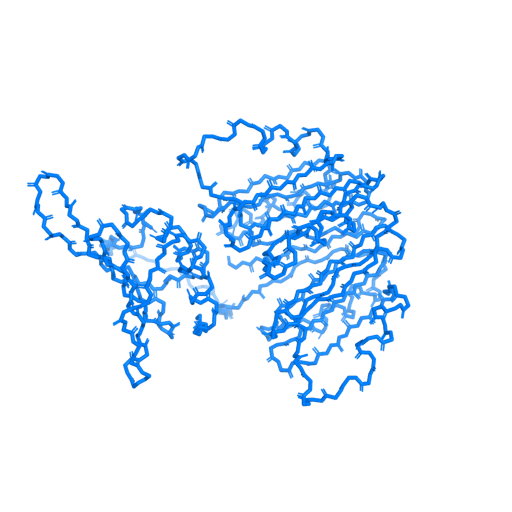78 C CA . GLU A 1 252 ? -8.922 0.177 2.552 1.00 86.00 252 GLU A CA 1
ATOM 1979 C C . GLU A 1 252 ? -7.481 0.115 2.051 1.00 86.00 252 GLU A C 1
ATOM 1981 O O . GLU A 1 252 ? -6.574 0.629 2.695 1.00 86.00 252 GLU A O 1
ATOM 1986 N N . PHE A 1 253 ? -7.281 -0.497 0.885 1.00 92.12 253 PHE A N 1
ATOM 1987 C CA . PHE A 1 253 ? -5.970 -0.678 0.281 1.00 92.12 253 PHE A CA 1
ATOM 1988 C C . PHE A 1 253 ? -6.088 -0.656 -1.240 1.00 92.12 253 PHE A C 1
ATOM 1990 O O . PHE A 1 253 ? -7.109 -1.066 -1.799 1.00 92.12 253 PHE A O 1
ATOM 1997 N N . LEU A 1 254 ? -5.044 -0.180 -1.908 1.00 96.00 254 LEU A N 1
ATOM 1998 C CA . LEU A 1 254 ? -4.968 -0.104 -3.357 1.00 96.00 254 LEU A CA 1
ATOM 1999 C C . LEU A 1 254 ? -3.508 -0.212 -3.784 1.00 96.00 254 LEU A C 1
ATOM 2001 O O . LEU A 1 254 ? -2.648 0.428 -3.185 1.00 96.00 254 LEU A O 1
ATOM 2005 N N . ALA A 1 255 ? -3.258 -0.989 -4.830 1.00 97.62 255 ALA A N 1
ATOM 2006 C CA . ALA A 1 255 ? -1.971 -1.054 -5.506 1.00 97.62 255 ALA A CA 1
ATOM 2007 C C . ALA A 1 255 ? -2.185 -0.986 -7.017 1.00 97.62 255 ALA A C 1
ATOM 2009 O O . ALA A 1 255 ? -3.184 -1.502 -7.531 1.00 97.62 255 ALA A O 1
ATOM 2010 N N . VAL A 1 256 ? -1.240 -0.357 -7.706 1.00 98.06 256 VAL A N 1
ATOM 2011 C CA . VAL A 1 256 ? -1.158 -0.339 -9.164 1.00 98.06 256 VAL A CA 1
ATOM 2012 C C . VAL A 1 256 ? 0.238 -0.816 -9.543 1.00 98.06 256 VAL A C 1
ATOM 2014 O O . VAL A 1 256 ? 1.212 -0.416 -8.911 1.00 98.06 256 VAL A O 1
ATOM 2017 N N . GLY A 1 257 ? 0.310 -1.730 -10.502 1.00 96.75 257 GLY A N 1
ATOM 2018 C CA . GLY A 1 257 ? 1.545 -2.261 -11.047 1.00 96.75 257 GLY A CA 1
ATOM 2019 C C . GLY A 1 257 ? 2.057 -1.452 -12.238 1.00 96.75 257 GLY A C 1
ATOM 2020 O O . GLY A 1 257 ? 1.311 -0.656 -12.822 1.00 96.75 257 GLY A O 1
ATOM 2021 N N . PRO A 1 258 ? 3.337 -1.641 -12.592 1.00 94.62 258 PRO A N 1
ATOM 2022 C CA . PRO A 1 258 ? 3.996 -0.897 -13.663 1.00 94.62 258 PRO A CA 1
ATOM 2023 C C . PRO A 1 258 ? 3.414 -1.196 -15.055 1.00 94.62 258 PRO A C 1
ATOM 2025 O O . PRO A 1 258 ? 3.520 -0.367 -15.951 1.00 94.62 258 PRO A O 1
ATOM 2028 N N . GLU A 1 259 ? 2.744 -2.335 -15.252 1.00 94.3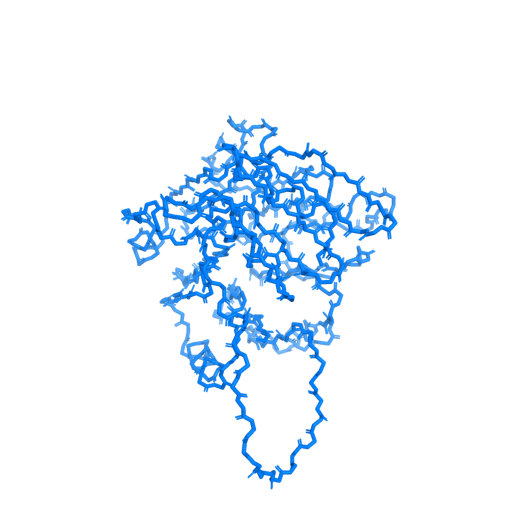8 259 GLU A N 1
ATOM 2029 C CA . GLU A 1 259 ? 2.118 -2.689 -16.535 1.00 94.38 259 GLU A CA 1
ATOM 2030 C C . GLU A 1 259 ? 0.618 -2.340 -16.563 1.00 94.38 259 GLU A C 1
ATOM 2032 O O . GLU A 1 259 ? -0.110 -2.695 -17.492 1.00 94.38 259 GLU A O 1
ATOM 2037 N N . GLY A 1 260 ? 0.141 -1.604 -15.553 1.00 95.50 260 GLY A N 1
ATOM 2038 C CA . GLY A 1 260 ? -1.254 -1.195 -15.415 1.00 95.50 260 GLY A CA 1
ATOM 2039 C C . GLY A 1 260 ? -2.117 -2.175 -14.626 1.00 95.50 260 GLY A C 1
ATOM 2040 O O . GLY A 1 260 ? -3.320 -1.931 -14.495 1.00 95.50 260 GLY A O 1
ATOM 2041 N N . GLU A 1 261 ? -1.520 -3.227 -14.059 1.00 97.81 261 GLU A N 1
ATOM 2042 C CA . GLU A 1 261 ? -2.195 -4.140 -13.140 1.00 97.81 261 GLU A CA 1
ATOM 2043 C C . GLU A 1 261 ? -2.764 -3.359 -11.961 1.00 97.81 261 GLU A C 1
ATOM 2045 O O . GLU A 1 261 ? -2.170 -2.382 -11.505 1.00 97.81 261 GLU A O 1
ATOM 2050 N N . TRP A 1 262 ? -3.905 -3.765 -11.414 1.00 98.31 262 TRP A N 1
ATOM 2051 C CA . TRP A 1 262 ? -4.388 -3.110 -10.206 1.00 98.31 262 TRP A CA 1
ATOM 2052 C C . TRP A 1 262 ? -5.167 -4.034 -9.293 1.00 98.31 262 TRP A C 1
ATOM 2054 O O . TRP A 1 262 ? -5.826 -4.985 -9.709 1.00 98.31 262 TRP A O 1
ATOM 2064 N N . PHE A 1 263 ? -5.123 -3.683 -8.014 1.00 98.56 263 PHE A N 1
ATOM 2065 C CA . PHE A 1 263 ? -5.892 -4.298 -6.950 1.00 98.56 263 PHE A CA 1
ATOM 2066 C C . PHE A 1 263 ? -6.463 -3.203 -6.061 1.00 98.56 263 PHE A C 1
ATOM 2068 O O . PHE A 1 263 ? -5.782 -2.238 -5.717 1.00 98.56 263 PHE A O 1
ATOM 2075 N N . VAL A 1 264 ? -7.715 -3.365 -5.651 1.00 97.56 264 VAL A N 1
ATOM 2076 C CA . VAL A 1 264 ? -8.349 -2.518 -4.644 1.00 97.56 264 VAL A CA 1
ATOM 2077 C C . VAL A 1 264 ? -9.142 -3.380 -3.676 1.00 97.56 264 VAL A C 1
ATOM 2079 O O . VAL A 1 264 ? -9.975 -4.192 -4.085 1.00 97.56 264 VAL A O 1
ATOM 2082 N N . ARG A 1 265 ? -8.916 -3.162 -2.383 1.00 94.69 265 ARG A N 1
ATOM 2083 C CA . ARG A 1 265 ? -9.700 -3.716 -1.282 1.00 94.69 265 ARG A CA 1
ATOM 2084 C C . ARG A 1 265 ? -10.480 -2.601 -0.600 1.00 94.69 265 ARG A C 1
ATOM 2086 O O . ARG A 1 265 ? -9.991 -1.484 -0.423 1.00 94.69 265 ARG A O 1
ATOM 2093 N N . PHE A 1 266 ? -11.710 -2.909 -0.225 1.00 89.25 266 PHE A N 1
ATOM 2094 C CA . PHE A 1 266 ? -12.606 -2.009 0.483 1.00 89.25 266 PHE A CA 1
ATOM 2095 C C . PHE A 1 266 ? -12.747 -2.433 1.938 1.00 89.25 266 PHE A C 1
ATOM 2097 O O . PHE A 1 266 ? -12.570 -3.600 2.275 1.00 89.25 266 PHE A O 1
ATOM 2104 N N . LEU A 1 267 ? -13.144 -1.486 2.788 1.00 81.56 267 LEU A N 1
ATOM 2105 C CA . LEU A 1 267 ? -13.264 -1.732 4.223 1.00 81.56 267 LEU A CA 1
ATOM 2106 C C . LEU A 1 267 ? -14.261 -2.862 4.557 1.00 81.56 267 LEU A C 1
ATOM 2108 O O . LEU A 1 267 ? -14.104 -3.525 5.577 1.00 81.56 267 LEU A O 1
ATOM 2112 N N . ASP A 1 268 ? -15.245 -3.153 3.696 1.00 80.38 268 ASP A N 1
ATOM 2113 C CA . ASP A 1 268 ? -16.175 -4.285 3.860 1.00 80.38 268 ASP A CA 1
ATOM 2114 C C . ASP A 1 268 ? -15.552 -5.667 3.576 1.00 80.38 268 ASP A C 1
ATOM 2116 O O . ASP A 1 268 ? -16.244 -6.682 3.663 1.00 80.38 268 ASP A O 1
ATOM 2120 N N . GLY A 1 269 ? -14.256 -5.718 3.257 1.00 84.88 269 GLY A N 1
ATOM 2121 C CA . GLY A 1 269 ? -13.518 -6.925 2.890 1.00 84.88 269 GLY A CA 1
ATOM 2122 C C . GLY A 1 269 ? -13.680 -7.326 1.424 1.00 84.88 269 GLY A C 1
ATOM 2123 O O . GLY A 1 269 ? -12.980 -8.223 0.956 1.00 84.88 269 GLY A O 1
ATOM 2124 N N . GLY A 1 270 ? -14.564 -6.663 0.673 1.00 89.25 270 GLY A N 1
ATOM 2125 C CA . GLY A 1 270 ? -14.679 -6.864 -0.761 1.00 89.25 270 GLY A CA 1
ATOM 2126 C C . GLY A 1 270 ? -13.445 -6.338 -1.489 1.00 89.25 270 GLY A C 1
ATOM 2127 O O . GLY A 1 270 ? -12.907 -5.286 -1.149 1.00 89.25 270 GLY A O 1
ATOM 2128 N N . TRP A 1 271 ? -13.021 -7.034 -2.540 1.00 95.56 271 TRP A N 1
ATOM 2129 C CA . TRP A 1 271 ? -11.868 -6.632 -3.346 1.00 95.56 271 TRP A CA 1
ATOM 2130 C C . TRP A 1 271 ? -12.137 -6.787 -4.846 1.00 95.56 271 TRP A C 1
ATOM 2132 O O . TRP A 1 271 ? -13.070 -7.481 -5.259 1.00 95.56 271 TRP A O 1
ATOM 2142 N N . ARG A 1 272 ? -11.372 -6.085 -5.680 1.00 96.94 272 ARG A N 1
ATOM 2143 C CA . ARG A 1 272 ? -11.351 -6.234 -7.142 1.00 96.94 272 ARG A CA 1
ATOM 2144 C C . ARG A 1 272 ? -9.910 -6.151 -7.629 1.00 96.94 272 ARG A C 1
ATOM 2146 O O . ARG A 1 272 ? -9.148 -5.352 -7.098 1.00 96.94 272 ARG A O 1
ATOM 2153 N N . ALA A 1 273 ? -9.593 -6.939 -8.644 1.00 97.88 273 ALA A N 1
ATOM 2154 C CA . ALA A 1 273 ? -8.340 -6.874 -9.375 1.00 97.88 273 ALA A CA 1
ATOM 2155 C C . ALA A 1 273 ? -8.628 -6.983 -10.872 1.00 97.88 273 ALA A C 1
ATOM 2157 O O . ALA A 1 273 ? -9.653 -7.565 -11.243 1.00 97.88 273 ALA A O 1
ATOM 2158 N N . ASP A 1 274 ? -7.764 -6.413 -11.700 1.00 98.00 274 ASP A N 1
ATOM 2159 C CA . ASP A 1 274 ? -7.829 -6.531 -13.158 1.00 98.00 274 ASP A CA 1
ATOM 2160 C C . ASP A 1 274 ? -6.447 -6.267 -13.761 1.00 98.00 274 ASP A C 1
ATOM 2162 O O . ASP A 1 274 ? -5.554 -5.770 -13.069 1.00 98.00 274 ASP A O 1
ATOM 2166 N N . ASP A 1 275 ? -6.287 -6.623 -15.035 1.00 97.12 275 ASP A N 1
ATOM 2167 C CA . ASP A 1 275 ? -5.027 -6.528 -15.788 1.00 97.12 275 ASP A CA 1
ATOM 2168 C C . ASP A 1 275 ? -3.841 -7.281 -15.134 1.00 97.12 275 ASP A C 1
ATOM 2170 O O . ASP A 1 275 ? -2.694 -7.072 -15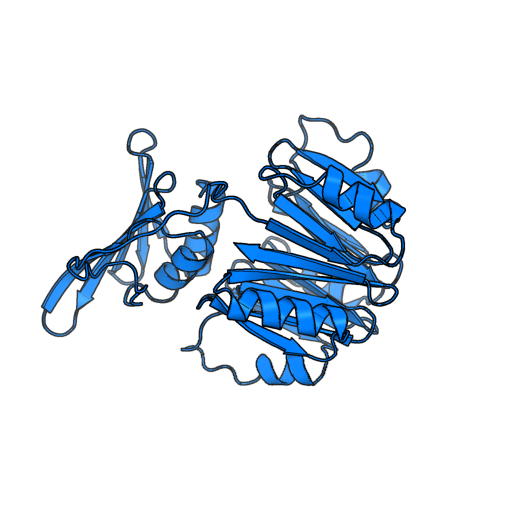.498 1.00 97.12 275 ASP A O 1
ATOM 2174 N N . ILE A 1 276 ? -4.104 -8.190 -14.188 1.00 97.50 276 ILE A N 1
ATOM 2175 C CA . ILE A 1 276 ? -3.095 -9.005 -13.490 1.00 97.50 276 ILE A CA 1
ATOM 2176 C C . ILE A 1 276 ? -2.657 -10.225 -14.315 1.00 97.50 276 ILE A C 1
ATOM 2178 O O . ILE A 1 276 ? -3.403 -10.720 -15.160 1.00 97.50 276 ILE A O 1
ATOM 2182 N N . THR A 1 277 ? -1.471 -10.768 -14.021 1.00 97.00 277 THR A N 1
ATOM 2183 C CA . THR A 1 277 ? -0.982 -12.005 -14.654 1.00 97.00 277 THR A CA 1
ATOM 2184 C C . THR A 1 277 ? -1.872 -13.211 -14.334 1.00 97.00 277 THR A C 1
ATOM 2186 O O . THR A 1 277 ? -2.471 -13.282 -13.257 1.00 97.00 277 THR A O 1
ATOM 2189 N N . ASP A 1 278 ? -1.909 -14.201 -15.237 1.00 96.81 278 ASP A N 1
ATOM 2190 C CA . ASP A 1 278 ? -2.686 -15.437 -15.047 1.00 96.81 278 ASP A CA 1
ATOM 2191 C C . ASP A 1 278 ? -2.329 -16.129 -13.726 1.00 96.81 278 ASP A C 1
ATOM 2193 O O . ASP A 1 278 ? -3.218 -16.482 -12.959 1.00 96.81 278 ASP A O 1
ATOM 2197 N N . GLY A 1 279 ? -1.033 -16.223 -13.404 1.00 96.38 279 GLY A N 1
ATOM 2198 C CA . GLY A 1 279 ? -0.575 -16.804 -12.141 1.00 96.38 279 GLY A CA 1
ATOM 2199 C C . GLY A 1 279 ? -1.112 -16.061 -10.913 1.00 96.38 279 GLY A C 1
ATOM 2200 O O . GLY A 1 279 ? -1.591 -16.695 -9.979 1.00 96.38 279 GLY A O 1
ATOM 2201 N N . CYS A 1 280 ? -1.113 -14.723 -10.926 1.00 97.62 280 CYS A N 1
ATOM 2202 C CA . CYS A 1 280 ? -1.692 -13.933 -9.836 1.00 97.62 280 CYS A CA 1
ATOM 2203 C C . CYS A 1 280 ? -3.210 -14.157 -9.722 1.00 97.62 280 CYS A C 1
ATOM 2205 O O . CYS A 1 280 ? -3.740 -14.347 -8.625 1.00 97.62 280 CYS A O 1
ATOM 2207 N N . SER A 1 281 ? -3.909 -14.169 -10.861 1.00 98.06 281 SER A N 1
ATOM 2208 C CA . SER A 1 281 ? -5.358 -14.380 -10.943 1.00 98.06 281 SER A CA 1
ATOM 2209 C C . SER A 1 281 ? -5.774 -15.755 -10.418 1.00 98.06 281 SER A C 1
ATOM 2211 O O . SER A 1 281 ? -6.698 -15.867 -9.608 1.00 98.06 281 SER A O 1
ATOM 2213 N N . GLU A 1 282 ? -5.053 -16.801 -10.825 1.00 97.94 282 GLU A N 1
ATOM 2214 C CA . GLU A 1 282 ? -5.261 -18.174 -10.370 1.00 97.94 282 GLU A CA 1
ATOM 2215 C C . GLU A 1 282 ? -5.041 -18.298 -8.860 1.00 97.94 282 GLU A C 1
ATOM 2217 O O . GLU A 1 282 ? -5.904 -18.845 -8.168 1.00 97.94 282 GLU A O 1
ATOM 2222 N N . THR A 1 283 ? -3.957 -17.722 -8.325 1.00 98.06 283 THR A N 1
ATOM 2223 C CA . THR A 1 283 ? -3.685 -17.730 -6.879 1.00 98.06 283 THR A CA 1
ATOM 2224 C C . THR A 1 283 ? -4.756 -16.978 -6.089 1.00 98.06 283 THR A C 1
ATOM 2226 O O . THR A 1 283 ? -5.232 -17.480 -5.070 1.00 98.06 283 THR A O 1
ATOM 2229 N N . LEU A 1 284 ? -5.205 -15.806 -6.554 1.00 97.94 284 LEU A N 1
ATOM 2230 C CA . LEU A 1 284 ? -6.304 -15.079 -5.910 1.00 97.94 284 LEU A CA 1
ATOM 2231 C C . LEU A 1 284 ? -7.599 -15.895 -5.893 1.00 97.94 284 LEU A C 1
ATOM 2233 O O . LEU A 1 284 ? -8.287 -15.935 -4.873 1.00 97.94 284 LEU A O 1
ATOM 2237 N N . HIS A 1 285 ? -7.926 -16.560 -7.004 1.00 96.56 285 HIS A N 1
ATOM 2238 C CA . HIS A 1 285 ? -9.114 -17.402 -7.089 1.00 96.56 285 HIS A CA 1
ATOM 2239 C C . HIS A 1 285 ? -9.024 -18.621 -6.166 1.00 96.56 285 HIS A C 1
ATOM 2241 O O . HIS A 1 285 ? -10.012 -18.990 -5.529 1.00 96.56 285 HIS A O 1
ATOM 2247 N N . GLU A 1 286 ? -7.850 -19.243 -6.074 1.00 97.19 286 GLU A N 1
ATOM 2248 C CA . GLU A 1 286 ? -7.606 -20.361 -5.170 1.00 97.19 286 GLU A CA 1
ATOM 2249 C C . GLU A 1 286 ? -7.785 -19.949 -3.706 1.00 97.19 286 GLU A C 1
ATOM 2251 O O . GLU A 1 286 ? -8.532 -20.605 -2.974 1.00 97.19 286 GLU A O 1
ATOM 2256 N N . LEU A 1 287 ? -7.159 -18.847 -3.292 1.00 95.69 287 LEU A N 1
ATOM 2257 C CA . LEU A 1 287 ? -7.248 -18.345 -1.923 1.00 95.69 287 LEU A CA 1
ATOM 2258 C C . LEU A 1 287 ? -8.691 -17.969 -1.546 1.00 95.69 287 LEU A C 1
ATOM 2260 O O . LEU A 1 287 ? -9.179 -18.379 -0.491 1.00 95.69 287 LEU A O 1
ATOM 2264 N N . ASP A 1 288 ? -9.405 -17.267 -2.431 1.00 93.25 288 ASP A N 1
ATOM 2265 C CA . ASP A 1 288 ? -10.814 -16.898 -2.226 1.00 93.25 288 ASP A CA 1
ATOM 2266 C C . ASP A 1 288 ? -11.714 -18.141 -2.122 1.00 93.25 288 ASP A C 1
ATOM 2268 O O . ASP A 1 288 ? -12.550 -18.252 -1.223 1.00 93.25 288 ASP A O 1
ATOM 2272 N N . LYS A 1 289 ? -11.486 -19.145 -2.979 1.00 95.19 289 LYS A N 1
ATOM 2273 C CA . LYS A 1 289 ? -12.215 -20.422 -2.948 1.00 95.19 289 LYS A CA 1
ATOM 2274 C C . LYS A 1 289 ? -11.973 -21.208 -1.657 1.00 95.19 289 LYS A C 1
ATOM 2276 O O . LYS A 1 289 ? -12.876 -21.912 -1.199 1.00 95.19 289 LYS A O 1
ATOM 2281 N N . GLN A 1 290 ? -10.778 -21.109 -1.080 1.00 94.50 290 GLN A N 1
ATOM 2282 C CA . GLN A 1 290 ? -10.444 -21.703 0.216 1.00 94.50 290 GLN A CA 1
ATOM 2283 C C . GLN A 1 290 ? -11.018 -20.909 1.405 1.00 94.50 290 GLN A C 1
ATOM 2285 O O . GLN A 1 290 ? -11.006 -21.404 2.532 1.00 94.50 290 GLN A O 1
ATOM 2290 N N . GLY A 1 291 ? -11.581 -19.722 1.162 1.00 91.12 291 GLY A N 1
ATOM 2291 C CA . GLY A 1 291 ? -12.190 -18.873 2.184 1.00 91.12 291 GLY A CA 1
ATOM 2292 C C . GLY A 1 291 ? -11.203 -17.965 2.915 1.00 91.12 291 GLY A C 1
ATOM 2293 O O . GLY A 1 291 ? -11.560 -17.426 3.963 1.00 91.12 291 GLY A O 1
ATOM 2294 N N . TRP A 1 292 ? -9.991 -17.787 2.382 1.00 92.75 292 TRP A N 1
ATOM 2295 C CA . TRP A 1 292 ? -9.013 -16.839 2.915 1.00 92.75 292 TRP A CA 1
ATOM 2296 C C . TRP A 1 292 ? -9.416 -15.392 2.613 1.00 92.75 292 TRP A C 1
ATOM 2298 O O . TRP A 1 292 ? -9.954 -15.081 1.549 1.00 92.75 292 TRP A O 1
ATOM 2308 N N . SER A 1 293 ? -9.118 -14.472 3.530 1.00 90.06 293 SER A N 1
ATOM 2309 C CA . SER A 1 293 ? -9.301 -13.038 3.303 1.00 90.06 293 SER A CA 1
ATOM 2310 C C . SER A 1 293 ? -8.054 -12.442 2.653 1.00 90.06 293 SER A C 1
ATOM 2312 O O . SER A 1 293 ? -7.011 -12.321 3.289 1.00 90.06 293 SER A O 1
ATOM 2314 N N . ILE A 1 294 ? -8.183 -11.980 1.408 1.00 95.56 294 ILE A N 1
ATOM 2315 C CA . ILE A 1 294 ? -7.105 -11.310 0.661 1.00 95.56 294 ILE A CA 1
ATOM 2316 C C . ILE A 1 294 ? -6.874 -9.897 1.197 1.00 95.56 294 ILE A C 1
ATOM 2318 O O . ILE A 1 294 ? -7.665 -9.003 0.908 1.00 95.56 294 ILE A O 1
ATOM 2322 N N . LEU A 1 295 ? -5.809 -9.662 1.960 1.00 89.25 295 LEU A N 1
ATOM 2323 C CA . LEU A 1 295 ? -5.551 -8.378 2.619 1.00 89.25 295 LEU A CA 1
ATOM 2324 C C . LEU A 1 295 ? -4.899 -7.355 1.686 1.00 89.25 295 LEU A C 1
ATOM 2326 O O . LEU A 1 295 ? -5.345 -6.209 1.623 1.00 89.25 295 LEU A O 1
ATOM 2330 N N . LYS A 1 296 ? -3.848 -7.759 0.969 1.00 95.06 296 LYS A N 1
ATOM 2331 C CA . LYS A 1 296 ? -3.094 -6.891 0.055 1.00 95.06 296 LYS A CA 1
ATOM 2332 C C . LYS A 1 296 ? -2.640 -7.690 -1.157 1.00 95.06 296 LYS A C 1
ATOM 2334 O O . LYS A 1 296 ? -2.301 -8.863 -1.024 1.00 95.06 296 LYS A O 1
ATOM 2339 N N . VAL A 1 297 ? -2.576 -7.025 -2.302 1.00 97.94 297 VAL A N 1
ATOM 2340 C CA . VAL A 1 297 ? -1.849 -7.499 -3.482 1.00 97.94 297 VAL A CA 1
ATOM 2341 C C . VAL A 1 297 ? -0.917 -6.379 -3.897 1.00 97.94 297 VAL A C 1
ATOM 2343 O O . VAL A 1 297 ? -1.351 -5.236 -4.018 1.00 97.94 297 VAL A O 1
ATOM 2346 N N . LEU A 1 298 ? 0.358 -6.699 -4.041 1.00 97.69 298 LEU A N 1
ATOM 2347 C CA . LEU A 1 298 ? 1.419 -5.782 -4.430 1.00 97.69 298 LEU A CA 1
ATOM 2348 C C . LEU A 1 298 ? 1.977 -6.251 -5.765 1.00 97.69 298 LEU A C 1
ATOM 2350 O O . LEU A 1 298 ? 2.094 -7.456 -5.989 1.00 97.69 298 LEU A O 1
ATOM 2354 N N . PHE A 1 299 ? 2.346 -5.303 -6.614 1.00 97.38 299 PHE A N 1
ATOM 2355 C CA . PHE A 1 299 ? 2.868 -5.568 -7.947 1.00 97.38 299 PHE A CA 1
ATOM 2356 C C . PHE A 1 299 ? 4.285 -5.015 -8.051 1.00 97.38 299 PHE A C 1
ATOM 2358 O O . PHE A 1 299 ? 4.574 -3.938 -7.538 1.00 97.38 299 PHE A O 1
ATOM 2365 N N . GLY A 1 300 ? 5.163 -5.777 -8.689 1.00 95.56 300 GLY A N 1
ATOM 2366 C CA . GLY A 1 300 ? 6.507 -5.360 -9.063 1.00 95.56 300 GLY A CA 1
ATOM 2367 C C . GLY A 1 300 ? 6.715 -5.526 -10.565 1.00 95.56 300 GLY A C 1
ATOM 2368 O O . GLY A 1 300 ? 5.820 -5.944 -11.297 1.00 95.56 300 GLY A O 1
ATOM 2369 N N . HIS A 1 301 ? 7.919 -5.230 -11.040 1.00 93.00 301 HIS A N 1
ATOM 2370 C CA . HIS A 1 301 ? 8.239 -5.351 -12.464 1.00 93.00 301 HIS A CA 1
ATOM 2371 C C . HIS A 1 301 ? 8.276 -6.810 -12.942 1.00 93.00 301 HIS A C 1
ATOM 2373 O O . HIS A 1 301 ? 8.451 -7.749 -12.159 1.00 93.00 301 HIS A O 1
ATOM 2379 N N . ASN A 1 302 ? 8.180 -6.995 -14.262 1.00 91.12 302 ASN A N 1
ATOM 2380 C CA . ASN A 1 302 ? 8.278 -8.297 -14.934 1.00 91.12 302 ASN A CA 1
ATOM 2381 C C . ASN A 1 302 ? 7.202 -9.302 -14.484 1.00 91.12 302 ASN A C 1
ATOM 2383 O O . ASN A 1 302 ? 7.478 -10.495 -14.367 1.00 91.12 302 ASN A O 1
ATOM 2387 N N . GLY A 1 303 ? 5.990 -8.815 -14.198 1.00 91.81 303 GLY A N 1
ATOM 2388 C CA . GLY A 1 303 ? 4.879 -9.645 -13.729 1.00 91.81 303 GLY A CA 1
ATOM 2389 C C . GLY A 1 303 ? 5.062 -10.181 -12.308 1.00 91.81 303 GLY A C 1
ATOM 2390 O O . GLY A 1 303 ? 4.415 -11.166 -11.952 1.00 91.81 303 GLY A O 1
ATOM 2391 N N . SER A 1 304 ? 5.946 -9.565 -11.514 1.00 96.00 304 SER A N 1
ATOM 2392 C CA . SER A 1 304 ? 6.156 -9.940 -10.116 1.00 96.00 304 SER A CA 1
ATOM 2393 C C . SER A 1 304 ? 4.977 -9.495 -9.254 1.00 96.00 304 SER A C 1
ATOM 2395 O O . SER A 1 304 ? 4.442 -8.402 -9.434 1.00 96.00 304 SER A O 1
ATOM 2397 N N . TRP A 1 305 ? 4.598 -10.299 -8.268 1.00 97.69 305 TRP A N 1
ATOM 2398 C CA . TRP A 1 305 ? 3.526 -9.963 -7.336 1.00 97.69 305 TRP A CA 1
ATOM 2399 C C . TRP A 1 305 ? 3.726 -10.612 -5.968 1.00 97.69 305 TRP A C 1
ATOM 2401 O O . TRP A 1 305 ? 4.407 -11.628 -5.830 1.00 97.69 305 TRP A O 1
ATOM 2411 N N . ALA A 1 306 ? 3.091 -10.033 -4.951 1.00 97.56 306 ALA A N 1
ATOM 2412 C CA . ALA A 1 306 ? 2.933 -10.641 -3.635 1.00 97.56 306 ALA A CA 1
ATOM 2413 C C . ALA A 1 306 ? 1.506 -10.439 -3.121 1.00 97.56 306 ALA A C 1
ATOM 2415 O O . ALA A 1 306 ? 0.948 -9.346 -3.213 1.00 97.56 306 ALA A O 1
ATOM 2416 N N . ILE A 1 307 ? 0.930 -11.494 -2.558 1.00 97.50 307 ILE A N 1
ATOM 2417 C CA . ILE A 1 307 ? -0.404 -11.534 -1.969 1.00 97.50 307 ILE A CA 1
ATOM 2418 C C . ILE A 1 307 ? -0.245 -11.794 -0.477 1.00 97.50 307 ILE A C 1
ATOM 2420 O O . ILE A 1 307 ? 0.343 -12.796 -0.078 1.00 97.50 307 ILE A O 1
ATOM 2424 N N . ILE A 1 308 ? -0.804 -10.909 0.342 1.00 94.12 308 ILE A N 1
ATOM 2425 C CA . ILE A 1 308 ? -0.889 -11.082 1.794 1.00 94.12 308 ILE A CA 1
ATOM 2426 C C . ILE A 1 308 ? -2.324 -11.476 2.133 1.00 94.12 308 ILE A C 1
ATOM 2428 O O . ILE A 1 308 ? -3.263 -10.793 1.712 1.00 94.12 308 ILE A O 1
ATOM 2432 N N . TYR A 1 309 ? -2.505 -12.551 2.898 1.00 92.69 309 TYR A N 1
ATOM 2433 C CA . TYR A 1 309 ? -3.819 -13.111 3.230 1.00 92.69 309 TYR A CA 1
ATOM 2434 C C . TYR A 1 309 ? -3.883 -13.655 4.665 1.00 92.69 309 TYR A C 1
ATOM 2436 O O . TYR A 1 309 ? -2.855 -13.838 5.316 1.00 92.69 309 TYR A O 1
ATOM 2444 N N . SER A 1 310 ? -5.100 -13.858 5.179 1.00 89.88 310 SER A N 1
ATOM 2445 C CA . SER A 1 310 ? -5.375 -14.315 6.555 1.00 89.88 310 SER A CA 1
ATOM 2446 C C . SER A 1 310 ? -6.675 -15.091 6.672 1.00 89.88 310 SER A C 1
ATOM 2448 O O . SER A 1 310 ? -7.594 -14.758 5.883 1.00 89.88 310 SER A O 1
#

Secondary structure (DSSP, 8-state):
--HHHHHHHHHHTTPEEEEEETTTTEEEEEETTEEEEEETTTTEEEEEEEETTTEEEEEEE-S--HHHHHHHHH-TT---STT-PPPP-------------SPEEEEE-SSHHHHHHHHHT--TTEEEEEESSSEEEEETTS-EEEES--HHHHHHHTT--TTSPPEEEEEE-STT-EEEEETTS-EEEE-SSHHHHHHHHHTTTS-EEEEEEEGGGEEEEEETTS-EEEES--HHHHHHHTT--TTSPPEEEEEE-TTS-EEEEETTS-EEEES--HHHHHHHHHHHHHT--EEEEEE-STT-EEEEE-

Radius of gyration: 20.42 Å; chains: 1; bounding box: 60×58×50 Å

Sequence (310 aa):
MDEYSVRRLAARWGWTEVQHNVESRVMGFVRGGERVNVYYTTGTVGTCVNHPRAGKTQLFRRNQTLATLGNIFQDPRVHTGAGYYRRHSDARPELSQDSGGGNQIWACLGSKRLEDALLDGWDEACTVLALGAGYFTADCHGATAWWDVPIELHNKVNGRQKSLPPVDYVVLGEGDDYFVQFADGSCQWSAYDHSVWEILQSREGTPVELLAFAPGGGYYIMWEDGESCWLGLPRGLHNKLIGRQKSRAGVEFLAVGPEGEWFVRFLDGGWRADDITDGCSETLHELDKQGWSILKVLFGHNGSWAIIYS